Protein AF-A0A2M7A0E9-F1 (afdb_monomer)

pLDDT: mean 70.66, std 17.03, range [33.59, 92.5]

Structure (mmCIF, N/CA/C/O backbone):
data_AF-A0A2M7A0E9-F1
#
_entry.id   AF-A0A2M7A0E9-F1
#
loop_
_atom_site.group_PDB
_atom_site.id
_atom_site.type_symbol
_atom_site.label_atom_id
_atom_site.label_alt_id
_atom_site.label_comp_id
_atom_site.label_asym_id
_atom_site.label_entity_id
_atom_site.label_seq_id
_atom_site.pdbx_PDB_ins_code
_atom_site.Cartn_x
_atom_site.Cartn_y
_atom_site.Cartn_z
_atom_site.occupancy
_atom_site.B_iso_or_equiv
_atom_site.auth_seq_id
_atom_site.auth_comp_id
_atom_site.auth_asym_id
_atom_site.auth_atom_id
_atom_site.pdbx_PDB_model_num
ATOM 1 N N . MET A 1 1 ? 5.871 -17.214 -66.117 1.00 33.66 1 MET A N 1
ATOM 2 C CA . MET A 1 1 ? 7.329 -17.387 -65.934 1.00 33.66 1 MET A CA 1
ATOM 3 C C . MET A 1 1 ? 7.919 -16.112 -65.343 1.00 33.66 1 MET A C 1
ATOM 5 O O . MET A 1 1 ? 7.622 -15.050 -65.859 1.00 33.66 1 MET A O 1
ATOM 9 N N . ARG A 1 2 ? 8.756 -16.280 -64.307 1.00 33.59 2 ARG A N 1
ATOM 10 C CA . ARG A 1 2 ? 9.799 -15.378 -63.764 1.00 33.59 2 ARG A CA 1
ATOM 11 C C . ARG A 1 2 ? 9.440 -14.037 -63.075 1.00 33.59 2 ARG A C 1
ATOM 13 O O . ARG A 1 2 ? 9.057 -13.057 -63.688 1.00 33.59 2 ARG A O 1
ATOM 20 N N . LYS A 1 3 ? 9.717 -14.076 -61.762 1.00 42.78 3 LYS A N 1
ATOM 21 C CA . LYS A 1 3 ? 9.970 -13.046 -60.735 1.00 42.78 3 LYS A CA 1
ATOM 22 C C . LYS A 1 3 ? 10.901 -11.899 -61.182 1.00 42.78 3 LYS A C 1
ATOM 24 O O . LYS A 1 3 ? 11.814 -12.180 -61.949 1.00 42.78 3 LYS A O 1
ATOM 29 N N . ILE A 1 4 ? 10.786 -10.724 -60.540 1.00 44.22 4 ILE A N 1
ATOM 30 C CA . ILE A 1 4 ? 11.884 -10.001 -59.847 1.00 44.22 4 ILE A CA 1
ATOM 31 C C . ILE A 1 4 ? 11.293 -9.033 -58.796 1.00 44.22 4 ILE A C 1
ATOM 33 O O . ILE A 1 4 ? 10.352 -8.293 -59.054 1.00 44.22 4 ILE A O 1
ATOM 37 N N . PHE A 1 5 ? 11.867 -9.124 -57.596 1.00 45.91 5 PHE A N 1
ATOM 38 C CA . PHE A 1 5 ? 11.697 -8.328 -56.377 1.00 45.91 5 PHE A CA 1
ATOM 39 C C . PHE A 1 5 ? 12.471 -7.004 -56.490 1.00 45.91 5 PHE A C 1
ATOM 41 O O . PHE A 1 5 ? 13.639 -7.075 -56.856 1.00 45.91 5 PHE A O 1
ATOM 48 N N . ILE A 1 6 ? 11.923 -5.865 -56.041 1.00 41.81 6 ILE A N 1
ATOM 49 C CA . ILE A 1 6 ? 12.724 -4.807 -55.389 1.00 41.81 6 ILE A CA 1
ATOM 50 C C . ILE A 1 6 ? 11.934 -4.257 -54.195 1.00 41.81 6 ILE A C 1
ATOM 52 O O . ILE A 1 6 ? 10.905 -3.604 -54.335 1.00 41.81 6 ILE A O 1
ATOM 56 N N . ILE A 1 7 ? 12.452 -4.584 -53.014 1.00 45.59 7 ILE A N 1
ATOM 57 C CA . ILE A 1 7 ? 12.119 -4.043 -51.698 1.00 45.59 7 ILE A CA 1
ATOM 58 C C . ILE A 1 7 ? 12.626 -2.598 -51.653 1.00 45.59 7 ILE A C 1
ATOM 60 O O . ILE A 1 7 ? 13.833 -2.388 -51.757 1.00 45.59 7 ILE A O 1
ATOM 64 N N . PHE A 1 8 ? 11.747 -1.611 -51.457 1.00 40.38 8 PHE A N 1
ATOM 65 C CA . PHE A 1 8 ? 12.188 -0.304 -50.969 1.00 40.38 8 PHE A CA 1
ATOM 66 C C . PHE A 1 8 ? 12.124 -0.297 -49.446 1.00 40.38 8 PHE A C 1
ATOM 68 O O . PHE A 1 8 ? 11.067 -0.238 -48.821 1.00 40.38 8 PHE A O 1
ATOM 75 N N . VAL A 1 9 ? 13.323 -0.414 -48.885 1.00 43.12 9 VAL A N 1
ATOM 76 C CA . VAL A 1 9 ? 13.689 -0.184 -47.495 1.00 43.12 9 VAL A CA 1
ATOM 77 C C . VAL A 1 9 ? 13.305 1.250 -47.126 1.00 43.12 9 VAL A C 1
ATOM 79 O O . VAL A 1 9 ? 14.016 2.199 -47.442 1.00 43.12 9 VAL A O 1
ATOM 82 N N . GLY A 1 10 ? 12.168 1.411 -46.455 1.00 35.59 10 GLY A N 1
ATOM 83 C CA . GLY A 1 10 ? 11.858 2.606 -45.678 1.00 35.59 10 GLY A CA 1
ATOM 84 C C . GLY A 1 10 ? 12.491 2.471 -44.300 1.00 35.59 10 GLY A C 1
ATOM 85 O O . GLY A 1 10 ? 11.825 2.069 -43.351 1.00 35.59 10 GLY A O 1
ATOM 86 N N . LEU A 1 11 ? 13.792 2.750 -44.218 1.00 41.84 11 LEU A N 1
ATOM 87 C CA . LEU A 1 11 ? 14.553 2.883 -42.980 1.00 41.84 11 LEU A CA 1
ATOM 88 C C . LEU A 1 11 ? 13.992 4.083 -42.194 1.00 41.84 11 LEU A C 1
ATOM 90 O O . LEU A 1 11 ? 14.518 5.190 -42.280 1.00 41.84 11 LEU A O 1
ATOM 94 N N . PHE A 1 12 ? 12.905 3.887 -41.443 1.00 36.28 12 PHE A N 1
ATOM 95 C CA . PHE A 1 12 ? 12.538 4.811 -40.374 1.00 36.28 12 PHE A CA 1
ATOM 96 C C . PHE A 1 12 ? 13.572 4.643 -39.266 1.00 36.28 12 PHE A C 1
ATOM 98 O O . PHE A 1 12 ? 13.481 3.774 -38.401 1.00 36.28 12 PHE A O 1
ATOM 105 N N . ILE A 1 13 ? 14.609 5.468 -39.367 1.00 39.88 13 ILE A N 1
ATOM 106 C CA . ILE A 1 13 ? 15.542 5.781 -38.298 1.00 39.88 13 ILE A CA 1
ATOM 107 C C . ILE A 1 13 ? 14.679 6.226 -37.116 1.00 39.88 13 ILE A C 1
ATOM 109 O O . ILE A 1 13 ? 14.148 7.335 -37.107 1.00 39.88 13 ILE A O 1
ATOM 113 N N . PHE A 1 14 ? 14.497 5.335 -36.140 1.00 41.00 14 PHE A N 1
ATOM 114 C CA . PHE A 1 14 ? 14.022 5.701 -34.815 1.00 41.00 14 PHE A CA 1
ATOM 115 C C . PHE A 1 14 ? 15.073 6.642 -34.227 1.00 41.00 14 PHE A C 1
ATOM 117 O O . PHE A 1 14 ? 16.034 6.207 -33.593 1.00 41.00 14 PHE A O 1
ATOM 124 N N . ALA A 1 15 ? 14.924 7.940 -34.492 1.00 40.41 15 ALA A N 1
ATOM 125 C CA . ALA A 1 15 ? 15.556 8.971 -33.696 1.00 40.41 15 ALA A CA 1
ATOM 126 C C . ALA A 1 15 ? 15.172 8.669 -32.244 1.00 40.41 15 ALA A C 1
ATOM 128 O O . ALA A 1 15 ? 13.992 8.679 -31.898 1.00 40.41 15 ALA A O 1
ATOM 129 N N . GLY A 1 16 ? 16.156 8.273 -31.436 1.00 46.44 16 GLY A N 1
ATOM 130 C CA . GLY A 1 16 ? 15.936 7.880 -30.053 1.00 46.44 16 GLY A CA 1
ATOM 131 C C . GLY A 1 16 ? 15.344 9.055 -29.290 1.00 46.44 16 GLY A C 1
ATOM 132 O O . GLY A 1 16 ? 16.069 9.988 -28.944 1.00 46.44 16 GLY A O 1
ATOM 133 N N . CYS A 1 17 ? 14.031 9.023 -29.068 1.00 56.47 17 CYS A N 1
ATOM 134 C CA . CYS A 1 17 ? 13.356 9.976 -28.209 1.00 56.47 17 CYS A CA 1
ATOM 135 C C . CYS A 1 17 ? 13.933 9.822 -26.804 1.00 56.47 17 CYS A C 1
ATOM 137 O O . CYS A 1 17 ? 13.984 8.726 -26.243 1.00 56.47 17 CYS A O 1
ATOM 139 N N . ALA A 1 18 ? 14.421 10.933 -26.277 1.00 60.06 18 ALA A N 1
ATOM 140 C CA . ALA A 1 18 ? 14.854 11.032 -24.904 1.00 60.06 18 ALA A CA 1
ATOM 141 C C . ALA A 1 18 ? 13.595 11.056 -24.011 1.00 60.06 18 ALA A C 1
ATOM 143 O O . ALA A 1 18 ? 12.620 11.716 -24.383 1.00 60.06 18 ALA A O 1
ATOM 144 N N . GLY A 1 19 ? 13.589 10.314 -22.901 1.00 66.81 19 GLY A N 1
ATOM 145 C CA . GLY A 1 19 ? 12.474 10.304 -21.951 1.00 66.81 19 GLY A CA 1
ATOM 146 C C . GLY A 1 19 ? 12.530 9.182 -20.912 1.00 66.81 19 GLY A C 1
ATOM 147 O O . GLY A 1 19 ? 13.582 8.591 -20.685 1.00 66.81 19 GLY A O 1
ATOM 148 N N . THR A 1 20 ? 11.406 8.871 -20.261 1.00 69.56 20 THR A N 1
ATOM 149 C CA . THR A 1 20 ? 11.311 7.773 -19.274 1.00 69.56 20 THR A CA 1
ATOM 150 C C . THR A 1 20 ? 10.396 6.658 -19.760 1.00 69.56 20 THR A C 1
ATOM 152 O O . THR A 1 20 ? 9.253 6.894 -20.143 1.00 69.56 20 THR A O 1
ATOM 155 N N . TYR A 1 21 ? 10.881 5.424 -19.687 1.00 73.31 21 TYR A N 1
ATOM 156 C CA . TYR A 1 21 ? 10.138 4.223 -20.032 1.00 73.31 21 TYR A CA 1
ATOM 157 C C . TYR A 1 21 ? 9.727 3.466 -18.769 1.00 73.31 21 TYR A C 1
ATOM 159 O O . TYR A 1 21 ? 10.583 3.058 -17.986 1.00 73.31 21 TYR A O 1
ATOM 167 N N . ILE A 1 22 ? 8.422 3.258 -18.579 1.00 76.06 22 ILE A N 1
ATOM 168 C CA . ILE A 1 22 ? 7.879 2.451 -17.481 1.00 76.06 22 ILE A CA 1
ATOM 169 C C . ILE A 1 22 ? 7.021 1.339 -18.064 1.00 76.06 22 ILE A C 1
ATOM 171 O O . ILE A 1 22 ? 6.067 1.616 -18.789 1.00 76.06 22 ILE A O 1
ATOM 175 N N . LYS A 1 23 ? 7.336 0.084 -17.740 1.00 79.00 23 LYS A N 1
ATOM 176 C CA . LYS A 1 23 ? 6.532 -1.073 -18.159 1.00 79.00 23 LYS A CA 1
ATOM 177 C C . LYS A 1 23 ? 6.263 -2.020 -16.995 1.00 79.00 23 LYS A C 1
ATOM 179 O O . LYS A 1 23 ? 7.167 -2.214 -16.181 1.00 79.00 23 LYS A O 1
ATOM 184 N N . PRO A 1 24 ? 5.083 -2.658 -16.928 1.00 83.38 24 PRO A N 1
ATOM 185 C CA . PRO A 1 24 ? 4.909 -3.809 -16.057 1.00 83.38 24 PRO A CA 1
ATOM 186 C C . PRO A 1 24 ? 5.857 -4.933 -16.498 1.00 83.38 24 PRO A C 1
ATOM 188 O O . PRO A 1 24 ? 6.097 -5.131 -17.695 1.00 83.38 24 PRO A O 1
ATOM 191 N N . ILE A 1 25 ? 6.402 -5.666 -15.533 1.00 84.94 25 ILE A N 1
ATOM 192 C CA . ILE A 1 25 ? 7.197 -6.879 -15.762 1.00 84.94 25 ILE A CA 1
ATOM 193 C C . ILE A 1 25 ? 6.605 -8.036 -14.948 1.00 84.94 25 ILE A C 1
ATOM 195 O O . ILE A 1 25 ? 5.737 -7.825 -14.105 1.00 84.94 25 ILE A O 1
ATOM 199 N N . SER A 1 26 ? 7.022 -9.276 -15.211 1.00 89.31 26 SER A N 1
ATOM 200 C CA . SER A 1 26 ? 6.602 -10.409 -14.377 1.00 89.31 26 SER A CA 1
ATOM 201 C C . SER A 1 26 ? 7.333 -10.403 -13.029 1.00 89.31 26 SER A C 1
ATOM 203 O O . SER A 1 26 ? 8.468 -9.931 -12.934 1.00 89.31 26 SER A O 1
ATOM 205 N N . ALA A 1 27 ? 6.703 -10.970 -11.994 1.00 90.56 27 ALA A N 1
ATOM 206 C CA . ALA A 1 27 ? 7.317 -11.145 -10.673 1.00 90.56 27 ALA A CA 1
ATOM 207 C C . ALA A 1 27 ? 8.631 -11.942 -10.743 1.00 90.56 27 ALA A C 1
ATOM 209 O O . ALA A 1 27 ? 9.623 -11.555 -10.135 1.00 90.56 27 ALA A O 1
ATOM 210 N N . GLU A 1 28 ? 8.662 -12.998 -11.557 1.00 89.31 28 GLU A N 1
ATOM 211 C CA . GLU A 1 28 ? 9.869 -13.791 -11.814 1.00 89.31 28 GLU A CA 1
ATOM 212 C C . GLU A 1 28 ? 10.996 -12.941 -12.417 1.00 89.31 28 GLU A C 1
ATOM 214 O O . GLU A 1 28 ? 12.127 -12.960 -11.934 1.00 89.31 28 GLU A O 1
ATOM 219 N N . ARG A 1 29 ? 10.689 -12.126 -13.436 1.00 87.50 29 ARG A N 1
ATOM 220 C CA . ARG A 1 29 ? 11.676 -11.229 -14.052 1.00 87.50 29 ARG A CA 1
ATOM 221 C C . ARG A 1 29 ? 12.199 -10.197 -13.055 1.00 87.50 29 ARG A C 1
ATOM 223 O O . ARG A 1 29 ? 13.387 -9.903 -13.071 1.00 87.50 29 ARG A O 1
ATOM 230 N N . ALA A 1 30 ? 11.337 -9.677 -12.180 1.00 87.94 30 ALA A N 1
ATOM 231 C CA . ALA A 1 30 ? 11.741 -8.734 -11.143 1.00 87.94 30 ALA A CA 1
ATOM 232 C C . ALA A 1 30 ? 12.689 -9.362 -10.107 1.00 87.94 30 ALA A C 1
ATOM 234 O O . ALA A 1 30 ? 13.671 -8.736 -9.720 1.00 87.94 30 ALA A O 1
ATOM 235 N N . GLN A 1 31 ? 12.434 -10.608 -9.696 1.00 86.19 31 GLN A N 1
ATOM 236 C CA . GLN A 1 31 ? 13.308 -11.349 -8.778 1.00 86.19 31 GLN A CA 1
ATOM 237 C C . GLN A 1 31 ? 14.674 -11.657 -9.407 1.00 86.19 31 GLN A C 1
ATOM 239 O O . GLN A 1 31 ? 15.700 -11.575 -8.733 1.00 86.19 31 GLN A O 1
ATOM 244 N N . ASN A 1 32 ? 14.693 -11.961 -10.706 1.00 84.38 32 ASN A N 1
ATOM 245 C CA . ASN A 1 32 ? 15.908 -12.351 -11.422 1.00 84.38 32 ASN A CA 1
ATOM 246 C C . ASN A 1 32 ? 16.763 -11.173 -11.916 1.00 84.38 32 ASN A C 1
ATOM 248 O O . ASN A 1 32 ? 17.909 -11.371 -12.325 1.00 84.38 32 ASN A O 1
ATOM 252 N N . ALA A 1 33 ? 16.245 -9.946 -11.859 1.00 76.94 33 ALA A N 1
ATOM 253 C CA . ALA A 1 33 ? 16.929 -8.758 -12.370 1.00 76.94 33 ALA A CA 1
ATOM 254 C C . ALA A 1 33 ? 18.239 -8.417 -11.639 1.00 76.94 33 ALA A C 1
ATOM 256 O O . ALA A 1 33 ? 19.072 -7.697 -12.181 1.00 76.94 33 ALA A O 1
ATOM 257 N N . HIS A 1 34 ? 18.429 -8.928 -10.419 1.00 68.81 34 HIS A N 1
ATOM 258 C CA . HIS A 1 34 ? 19.646 -8.722 -9.626 1.00 68.81 34 HIS A CA 1
ATOM 259 C C . HIS A 1 34 ? 20.580 -9.939 -9.598 1.00 68.81 34 HIS A C 1
ATOM 261 O O . HIS A 1 34 ? 21.671 -9.854 -9.041 1.00 68.81 34 HIS A O 1
ATOM 267 N N . THR A 1 35 ? 20.156 -11.074 -10.157 1.00 72.00 35 THR A N 1
ATOM 268 C CA . THR A 1 35 ? 20.889 -12.351 -10.083 1.00 72.00 35 THR A CA 1
ATOM 269 C C . THR A 1 35 ? 21.399 -12.820 -11.437 1.00 72.00 35 THR A C 1
ATOM 271 O O . THR A 1 35 ? 22.351 -13.593 -11.502 1.00 72.00 35 THR A O 1
ATOM 274 N N . THR A 1 36 ? 20.785 -12.352 -12.519 1.00 60.94 36 THR A N 1
ATOM 275 C CA . THR A 1 36 ? 21.177 -12.674 -13.887 1.00 60.94 36 THR A CA 1
ATOM 276 C C . THR A 1 36 ? 21.583 -11.396 -14.605 1.00 60.94 36 THR A C 1
ATOM 278 O O . THR A 1 36 ? 21.030 -10.331 -14.327 1.00 60.94 36 THR A O 1
ATOM 281 N N . ASP A 1 37 ? 22.566 -11.497 -15.504 1.00 58.50 37 ASP A N 1
ATOM 282 C CA . ASP A 1 37 ? 23.019 -10.404 -16.373 1.00 58.50 37 ASP A CA 1
ATOM 283 C C . ASP A 1 37 ? 21.928 -10.121 -17.418 1.00 58.50 37 ASP A C 1
ATOM 285 O O . ASP A 1 37 ? 22.009 -10.468 -18.595 1.00 58.50 37 ASP A O 1
ATOM 289 N N . THR A 1 38 ? 20.794 -9.630 -16.929 1.00 61.12 38 THR A N 1
ATOM 290 C CA . THR A 1 38 ? 19.677 -9.206 -17.755 1.00 61.12 38 THR A CA 1
ATOM 291 C C . THR A 1 38 ? 20.022 -7.838 -18.319 1.00 61.12 38 THR A C 1
ATOM 293 O O . THR A 1 38 ? 20.456 -6.946 -17.594 1.00 61.12 38 THR A O 1
ATOM 296 N N . ASP A 1 39 ? 19.726 -7.610 -19.599 1.00 65.50 39 ASP A N 1
ATOM 297 C CA . ASP A 1 39 ? 19.801 -6.281 -20.231 1.00 65.50 39 ASP A CA 1
ATOM 298 C C . ASP A 1 39 ? 18.798 -5.259 -19.630 1.00 65.50 39 ASP A C 1
ATOM 300 O O . ASP A 1 39 ? 18.531 -4.184 -20.191 1.00 65.50 39 ASP A O 1
ATOM 304 N N . ASP A 1 40 ? 18.199 -5.571 -18.478 1.00 65.19 40 ASP A N 1
ATOM 305 C CA . ASP A 1 40 ? 17.266 -4.734 -17.746 1.00 65.19 40 ASP A CA 1
ATOM 306 C C . ASP A 1 40 ? 17.993 -3.636 -16.967 1.00 65.19 40 ASP A C 1
ATOM 308 O O . ASP A 1 40 ? 17.983 -3.561 -15.747 1.00 65.19 40 ASP A O 1
ATOM 312 N N . LYS A 1 41 ? 18.573 -2.691 -17.709 1.00 76.56 41 LYS A N 1
ATOM 313 C CA . LYS A 1 41 ? 19.039 -1.415 -17.153 1.00 76.56 41 LYS A CA 1
ATOM 314 C C . LYS A 1 41 ? 17.843 -0.625 -16.607 1.00 76.56 41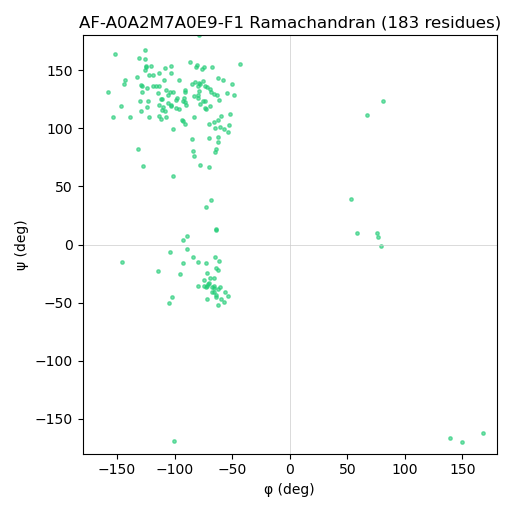 LYS A C 1
ATOM 316 O O . LYS A 1 41 ? 16.874 -0.429 -17.343 1.00 76.56 41 LYS A O 1
ATOM 321 N N . GLY A 1 42 ? 17.893 -0.154 -15.365 1.00 81.31 42 GLY A N 1
ATOM 322 C CA . GLY A 1 42 ? 16.836 0.665 -14.761 1.00 81.31 42 GLY A CA 1
ATOM 323 C C . GLY A 1 42 ? 16.545 0.297 -13.308 1.00 81.31 42 GLY A C 1
ATOM 324 O O . GLY A 1 42 ? 17.315 -0.416 -12.672 1.00 81.31 42 GLY A O 1
ATOM 325 N N . TYR A 1 43 ? 15.425 0.799 -12.797 1.00 85.50 43 TYR A N 1
ATOM 326 C CA . TYR A 1 43 ? 14.936 0.558 -11.444 1.00 85.50 43 TYR A CA 1
ATOM 327 C C . TYR A 1 43 ? 13.707 -0.339 -11.472 1.00 85.50 43 TYR A C 1
ATOM 329 O O . TYR A 1 43 ? 12.833 -0.171 -12.322 1.00 85.50 43 TYR A O 1
ATOM 337 N N . ILE A 1 44 ? 13.607 -1.247 -10.508 1.00 88.62 44 ILE A N 1
ATOM 338 C CA . ILE A 1 44 ? 12.385 -2.010 -10.273 1.00 88.62 44 ILE A CA 1
ATOM 339 C C . ILE A 1 44 ? 11.623 -1.348 -9.140 1.00 88.62 44 ILE A C 1
ATOM 341 O O . ILE A 1 44 ? 12.158 -1.139 -8.053 1.00 88.62 44 ILE A O 1
ATOM 345 N N . VAL A 1 45 ? 10.365 -1.030 -9.409 1.00 88.81 45 VAL A N 1
ATOM 346 C CA . VAL A 1 45 ? 9.429 -0.476 -8.431 1.00 88.81 45 VAL A CA 1
ATOM 347 C C . VAL A 1 45 ? 8.174 -1.334 -8.381 1.00 88.81 45 VAL A C 1
ATOM 349 O O . VAL A 1 45 ? 7.874 -2.067 -9.323 1.00 88.81 45 VAL A O 1
ATOM 352 N N . TYR A 1 46 ? 7.418 -1.232 -7.295 1.00 85.88 46 TYR A N 1
ATOM 353 C CA . TYR A 1 46 ? 6.222 -2.043 -7.074 1.00 85.88 46 TYR A CA 1
ATOM 354 C C . TYR A 1 46 ? 4.999 -1.158 -6.866 1.00 85.88 46 TYR A C 1
ATOM 356 O O . TYR A 1 46 ? 5.088 -0.085 -6.257 1.00 85.88 46 TYR A O 1
ATOM 364 N N . SER A 1 47 ? 3.838 -1.620 -7.339 1.00 82.75 47 SER A N 1
ATOM 365 C CA . SER A 1 47 ? 2.571 -1.034 -6.896 1.00 82.75 47 SER A CA 1
ATOM 366 C C . SER A 1 47 ? 2.456 -1.143 -5.372 1.00 82.75 47 SER A C 1
ATOM 368 O O . SER A 1 47 ? 2.842 -2.166 -4.811 1.00 82.75 47 SER A O 1
ATOM 370 N N . PRO A 1 48 ? 1.917 -0.134 -4.675 1.00 83.75 48 PRO A N 1
ATOM 371 C CA . PRO A 1 48 ? 1.690 -0.247 -3.247 1.00 83.75 48 PRO A CA 1
ATOM 372 C C . PRO A 1 48 ? 0.422 -1.048 -2.944 1.00 83.75 48 PRO A C 1
ATOM 374 O O . PRO A 1 48 ? -0.640 -0.817 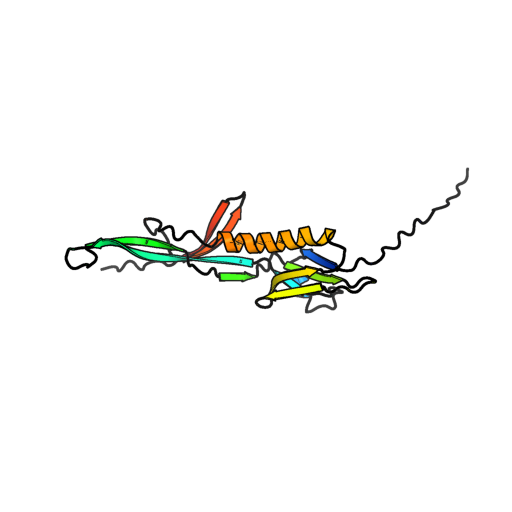-3.523 1.00 83.75 48 PRO A O 1
ATOM 377 N N . VAL A 1 49 ? 0.522 -1.933 -1.960 1.00 85.25 49 VAL A N 1
ATOM 378 C CA . VAL A 1 49 ? -0.606 -2.420 -1.169 1.00 85.25 49 VAL A CA 1
ATOM 379 C C . VAL A 1 49 ? -0.870 -1.403 -0.066 1.00 85.25 49 VAL A C 1
ATOM 381 O O . VAL A 1 49 ? 0.047 -1.043 0.675 1.00 85.25 49 VAL A O 1
ATOM 384 N N . VAL A 1 50 ? -2.119 -0.950 0.051 1.00 85.69 50 VAL A N 1
ATOM 385 C CA . VAL A 1 50 ? -2.530 -0.031 1.116 1.00 85.69 50 VAL A CA 1
ATOM 386 C C . VAL A 1 50 ? -3.205 -0.815 2.232 1.00 85.69 50 VAL A C 1
ATOM 388 O O . VAL A 1 50 ? -4.173 -1.540 1.994 1.00 85.69 50 VAL A O 1
ATOM 391 N N . ILE A 1 51 ? -2.686 -0.662 3.445 1.00 87.69 51 ILE A N 1
ATOM 392 C CA . ILE A 1 51 ? -3.188 -1.303 4.656 1.00 87.69 51 ILE A CA 1
ATOM 393 C C . ILE A 1 51 ? -3.631 -0.221 5.631 1.00 87.69 51 ILE A C 1
ATOM 395 O O . ILE A 1 51 ? -2.937 0.777 5.835 1.00 87.69 51 ILE A O 1
ATOM 399 N N . VAL A 1 52 ? -4.780 -0.438 6.256 1.00 86.62 52 VAL A N 1
ATOM 400 C CA . VAL A 1 52 ? -5.303 0.407 7.327 1.00 86.62 52 VAL A CA 1
ATOM 401 C C . VAL A 1 52 ? -5.589 -0.424 8.560 1.00 86.62 52 VAL A C 1
ATOM 403 O O . VAL A 1 52 ? -5.883 -1.617 8.478 1.00 86.62 52 VAL A O 1
ATOM 406 N N . GLU A 1 53 ? -5.523 0.225 9.711 1.00 87.56 53 GLU A N 1
ATOM 407 C CA . GLU A 1 53 ? -5.915 -0.378 10.974 1.00 87.56 53 GLU A CA 1
ATOM 408 C C . GLU A 1 53 ? -7.275 0.166 11.409 1.00 87.56 53 GLU A C 1
ATOM 410 O O . GLU A 1 53 ? -7.492 1.378 11.418 1.00 87.56 53 GLU A O 1
ATOM 415 N N . ILE A 1 54 ? -8.185 -0.731 11.781 1.00 86.62 54 ILE A N 1
ATOM 416 C CA . ILE A 1 54 ? -9.481 -0.395 12.370 1.00 86.62 54 ILE A CA 1
ATOM 417 C C . ILE A 1 54 ? -9.404 -0.660 13.868 1.00 86.62 54 ILE A C 1
ATOM 419 O O . ILE A 1 54 ? -9.168 -1.797 14.288 1.00 86.62 54 ILE A O 1
ATOM 423 N N . LYS A 1 55 ? -9.625 0.385 14.669 1.00 86.19 55 LYS A N 1
ATOM 424 C CA . LYS A 1 55 ? -9.606 0.338 16.139 1.00 86.19 55 LYS A CA 1
ATOM 425 C C . LYS A 1 55 ? -10.936 0.773 16.729 1.00 86.19 55 LYS A C 1
ATOM 427 O O . LYS A 1 55 ? -11.650 1.573 16.128 1.00 86.19 55 LYS A O 1
ATOM 432 N N . GLU A 1 56 ? -11.219 0.275 17.929 1.00 87.50 56 GLU A N 1
ATOM 433 C CA . GLU A 1 56 ? -12.262 0.839 18.783 1.00 87.50 56 GLU A CA 1
ATOM 434 C C . GLU A 1 56 ? -11.772 2.184 19.328 1.00 87.50 56 GLU A C 1
ATOM 436 O O . GLU A 1 56 ? -10.632 2.315 19.775 1.00 87.50 56 GLU A O 1
ATOM 441 N N . ASP A 1 57 ? -12.651 3.171 19.299 1.00 84.81 57 ASP A N 1
ATOM 442 C CA . ASP A 1 57 ? -12.507 4.449 19.973 1.00 84.81 57 ASP A CA 1
ATOM 443 C C . ASP A 1 57 ? -13.750 4.669 20.843 1.00 84.81 57 ASP A C 1
ATOM 445 O O . ASP A 1 57 ? -14.838 4.173 20.540 1.00 84.81 57 ASP A O 1
ATOM 449 N N . THR A 1 58 ? -13.601 5.382 21.954 1.00 85.00 58 THR A N 1
ATOM 450 C CA . THR A 1 58 ? -14.722 5.696 22.847 1.00 85.00 58 THR A CA 1
ATOM 451 C C . THR A 1 58 ? -15.015 7.177 22.764 1.00 85.00 58 THR A C 1
ATOM 453 O O . THR A 1 58 ? -14.208 8.016 23.159 1.00 85.00 58 THR A O 1
ATOM 456 N N . ILE A 1 59 ? -16.203 7.505 22.272 1.00 86.81 59 ILE A N 1
ATOM 457 C CA . ILE A 1 59 ? -16.681 8.881 22.203 1.00 86.81 59 ILE A CA 1
ATOM 458 C C . ILE A 1 59 ? -17.681 9.143 23.315 1.00 86.81 59 ILE A C 1
ATOM 460 O O . ILE A 1 59 ? -18.378 8.244 23.776 1.00 86.81 59 ILE A O 1
ATOM 464 N N . CYS A 1 60 ? -17.776 10.403 23.717 1.00 88.81 60 CYS A N 1
ATOM 465 C CA . CYS A 1 60 ? -18.772 10.834 24.675 1.00 88.81 60 CYS A CA 1
ATOM 466 C C . CYS A 1 60 ? -19.962 11.470 23.957 1.00 88.81 60 CYS A C 1
ATOM 468 O O . CYS A 1 60 ? -19.782 12.491 23.292 1.00 88.81 60 CYS A O 1
ATOM 470 N N . LEU A 1 61 ? -21.157 10.890 24.086 1.00 86.88 61 LEU A N 1
ATOM 471 C CA . LEU A 1 61 ? -22.382 11.466 23.519 1.00 86.88 61 LEU A CA 1
ATOM 472 C C . LEU A 1 61 ? -22.933 12.592 24.390 1.00 86.88 61 LEU A C 1
ATOM 474 O O . LEU A 1 61 ? -23.462 13.576 23.878 1.00 86.88 61 LEU A O 1
ATOM 478 N N . LYS A 1 62 ? -22.792 12.449 25.710 1.00 90.38 62 LYS A N 1
ATOM 479 C CA . LYS A 1 62 ? -23.339 13.379 26.692 1.00 90.38 62 LYS A CA 1
ATOM 480 C C . LYS A 1 62 ? -22.406 13.524 27.883 1.00 90.38 62 LYS A C 1
ATOM 482 O O . LYS A 1 62 ? -21.848 12.541 28.370 1.00 90.38 62 LYS A O 1
ATOM 487 N N . LYS A 1 63 ? -22.256 14.764 28.347 1.00 92.50 63 LYS A N 1
ATOM 488 C CA . LYS A 1 63 ? -21.544 15.094 29.582 1.00 92.50 63 LYS A CA 1
ATOM 489 C C . LYS A 1 63 ? -22.537 15.404 30.698 1.00 92.50 63 LYS A C 1
ATOM 491 O O . LYS A 1 63 ? -23.631 15.899 30.426 1.00 92.50 63 LYS A O 1
ATOM 496 N N . ASP A 1 64 ? -22.172 15.088 31.931 1.00 91.81 64 ASP A N 1
ATOM 497 C CA . ASP A 1 64 ? -22.911 15.515 33.118 1.00 91.81 64 ASP A CA 1
ATOM 498 C C . ASP A 1 64 ? -22.604 16.979 33.492 1.00 91.81 64 ASP A C 1
ATOM 500 O O . ASP A 1 64 ? -21.841 17.671 32.811 1.00 91.81 64 ASP A O 1
ATOM 504 N N . ALA A 1 65 ? -23.236 17.459 34.567 1.00 88.44 65 ALA A N 1
ATOM 505 C CA . ALA A 1 65 ? -23.061 18.820 35.077 1.00 88.44 65 ALA A CA 1
ATOM 506 C C . ALA A 1 65 ? -21.620 19.118 35.542 1.00 88.44 65 ALA A C 1
ATOM 508 O O . ALA A 1 65 ? -21.216 20.278 35.542 1.00 88.44 65 ALA A O 1
ATOM 509 N N . ASP A 1 66 ? -20.838 18.080 35.858 1.00 90.19 66 ASP A N 1
ATOM 510 C CA . ASP A 1 66 ? -19.432 18.169 36.266 1.00 90.19 66 ASP A CA 1
ATOM 511 C C . ASP A 1 66 ? -18.468 18.028 35.068 1.00 90.19 66 ASP A C 1
ATOM 513 O O . ASP A 1 66 ? -17.246 17.990 35.229 1.00 90.19 66 ASP A O 1
ATOM 517 N N . GLY A 1 67 ? -19.003 17.930 33.845 1.00 86.00 67 GLY A N 1
ATOM 518 C CA . GLY A 1 67 ? -18.238 17.797 32.608 1.00 86.00 67 GLY A CA 1
ATOM 519 C C . GLY A 1 67 ? -17.666 16.398 32.351 1.00 86.00 67 GLY A C 1
ATOM 520 O O . GLY A 1 67 ? -16.929 16.224 31.369 1.00 86.00 67 GLY A O 1
ATOM 521 N N . LYS A 1 68 ? -17.998 15.397 33.176 1.00 90.62 68 LYS A N 1
ATOM 522 C CA . LYS A 1 68 ? -17.605 13.996 32.971 1.00 90.62 68 LYS A CA 1
ATOM 523 C C . LYS A 1 68 ? -18.524 13.335 31.955 1.00 90.62 68 LYS A C 1
ATOM 525 O O . LYS A 1 68 ? -19.658 13.753 31.741 1.00 90.62 68 LYS A O 1
ATOM 530 N N . CYS A 1 69 ? -18.019 12.297 31.292 1.00 88.69 69 CYS A N 1
ATOM 531 C CA . CYS A 1 69 ? -18.819 11.580 30.314 1.00 88.69 69 CYS A CA 1
ATOM 532 C C . CYS A 1 69 ? -19.874 10.707 30.995 1.00 88.69 69 CYS A C 1
ATOM 534 O O . CYS A 1 69 ? -19.515 9.772 31.708 1.00 88.69 69 CYS A O 1
ATOM 536 N N . SER A 1 70 ? -21.151 10.994 30.748 1.00 89.69 70 SER A N 1
ATOM 537 C CA . SER A 1 70 ? -22.275 10.222 31.283 1.00 89.69 70 SER A CA 1
ATOM 538 C C . SER A 1 70 ? -22.774 9.154 30.312 1.00 89.69 70 SER A C 1
ATOM 540 O O . SER A 1 70 ? -23.297 8.133 30.746 1.00 89.69 70 SER A O 1
ATOM 542 N N . GLU A 1 71 ? -22.565 9.349 29.008 1.00 89.94 71 GLU A N 1
ATOM 543 C CA . GLU A 1 71 ? -23.000 8.410 27.968 1.00 89.94 71 GLU A CA 1
ATOM 544 C C . GLU A 1 71 ? -21.846 8.116 26.989 1.00 89.94 71 GLU A C 1
ATOM 546 O O . GLU A 1 71 ? -21.741 8.756 25.934 1.00 89.94 71 GLU A O 1
ATOM 551 N N . PRO A 1 72 ? -20.932 7.186 27.334 1.00 87.88 72 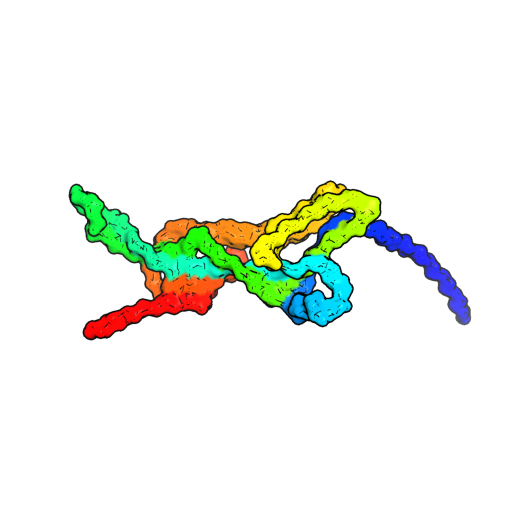PRO A N 1
ATOM 552 C CA . PRO A 1 72 ? -19.886 6.741 26.423 1.00 87.88 72 PRO A CA 1
ATOM 553 C C . PRO A 1 72 ? -20.454 5.806 25.346 1.00 87.88 72 PRO A C 1
ATOM 555 O O . PRO A 1 72 ? -21.274 4.932 25.626 1.00 87.88 72 PRO A O 1
ATOM 558 N N . LYS A 1 73 ? -19.971 5.951 24.111 1.00 86.00 73 LYS A N 1
ATOM 559 C CA . LYS A 1 73 ? -20.298 5.085 22.972 1.00 86.00 73 LYS A CA 1
ATOM 560 C C . LYS A 1 73 ? -19.020 4.602 22.301 1.00 86.00 73 LYS A C 1
ATOM 562 O O . LYS A 1 73 ? -18.144 5.404 21.982 1.00 86.00 73 LYS A O 1
ATOM 567 N N . ILE A 1 74 ? -18.942 3.295 22.062 1.00 84.94 74 ILE A N 1
ATOM 568 C CA . ILE A 1 74 ? -17.854 2.685 21.295 1.00 84.94 74 ILE A CA 1
ATOM 569 C C . ILE A 1 74 ? -18.135 2.890 19.806 1.00 84.94 74 ILE A C 1
ATOM 571 O O . ILE A 1 74 ? -19.222 2.578 19.312 1.00 84.94 74 ILE A O 1
ATOM 575 N N . VAL A 1 75 ? -17.148 3.417 19.096 1.00 84.94 75 VAL A N 1
ATOM 576 C CA . VAL A 1 75 ? -17.170 3.645 17.650 1.00 84.94 75 VAL A CA 1
ATOM 577 C C . VAL A 1 75 ? -15.905 3.086 17.023 1.00 84.94 75 VAL A C 1
ATOM 579 O O . VAL A 1 75 ? -14.907 2.882 17.711 1.00 84.94 75 VAL A O 1
ATOM 582 N N . CYS A 1 76 ? -15.922 2.853 15.717 1.00 80.56 76 CYS A N 1
ATOM 583 C CA . CYS A 1 76 ? -14.720 2.443 15.004 1.00 80.56 76 CYS A CA 1
ATOM 584 C C . CYS A 1 76 ? -14.033 3.640 14.366 1.00 80.56 76 CYS A C 1
ATOM 586 O O . CYS A 1 76 ? -14.686 4.523 13.805 1.00 80.56 76 CYS A O 1
ATOM 588 N N . LYS A 1 77 ? -12.703 3.626 14.413 1.00 81.06 77 LYS A N 1
ATOM 589 C CA . LYS A 1 77 ? -11.845 4.599 13.748 1.00 81.06 77 LYS A CA 1
ATOM 590 C C . LYS A 1 77 ? -10.862 3.876 12.836 1.00 81.06 77 LYS A C 1
ATOM 592 O O . LYS A 1 77 ? -10.235 2.895 13.237 1.00 81.06 77 LYS A O 1
ATOM 597 N N . ILE A 1 78 ? -10.720 4.392 11.620 1.00 80.38 78 ILE A N 1
ATOM 598 C CA . ILE A 1 78 ? -9.671 3.989 10.683 1.00 80.38 78 ILE A CA 1
ATOM 599 C C . ILE A 1 78 ? -8.407 4.799 10.999 1.00 80.38 78 ILE A C 1
ATOM 601 O O . ILE A 1 78 ? -8.480 5.995 11.290 1.00 80.38 78 ILE A O 1
ATOM 605 N N . SER A 1 79 ? -7.243 4.152 10.974 1.00 77.12 79 SER A N 1
ATOM 606 C CA . SER A 1 79 ? -5.946 4.799 11.180 1.00 77.12 79 SER A CA 1
ATOM 607 C C . SER A 1 79 ? -5.736 5.964 10.211 1.00 77.12 79 SER A C 1
ATOM 609 O O . SER A 1 79 ? -5.850 5.790 9.002 1.00 77.12 79 SER A O 1
ATOM 611 N N . GLU A 1 80 ? -5.338 7.122 10.736 1.00 74.62 80 GLU A N 1
ATOM 612 C CA . GLU A 1 80 ? -5.104 8.338 9.939 1.00 74.62 80 GLU A CA 1
ATOM 613 C C . GLU A 1 80 ? -3.929 8.199 8.962 1.00 74.62 80 GLU A C 1
ATOM 615 O O . GLU A 1 80 ? -3.908 8.834 7.909 1.00 74.62 80 GLU A O 1
ATOM 620 N N . LYS A 1 81 ? -2.946 7.360 9.308 1.00 80.56 81 LYS A N 1
ATOM 621 C CA . LYS A 1 81 ? -1.780 7.079 8.474 1.00 80.56 81 LYS A CA 1
ATOM 622 C C . LYS A 1 81 ? -1.848 5.636 7.970 1.00 80.56 81 LYS A C 1
ATOM 624 O O . LYS A 1 81 ? -1.623 4.727 8.770 1.00 80.56 81 LYS A O 1
ATOM 629 N N . PRO A 1 82 ? -2.134 5.405 6.677 1.00 83.12 82 PRO A N 1
ATOM 630 C CA . PRO A 1 82 ? -2.085 4.064 6.120 1.00 83.12 82 PRO A CA 1
ATOM 631 C C . PRO A 1 82 ? -0.650 3.534 6.072 1.00 83.12 82 PRO A C 1
ATOM 633 O O . PRO A 1 82 ? 0.318 4.289 5.937 1.00 83.12 82 PRO A O 1
ATOM 636 N N . ILE A 1 83 ? -0.529 2.214 6.140 1.00 86.19 83 ILE A N 1
ATOM 637 C CA . ILE A 1 83 ? 0.715 1.482 5.923 1.00 86.19 83 ILE A CA 1
ATOM 638 C C . ILE A 1 83 ? 0.788 1.124 4.436 1.00 86.19 83 ILE A C 1
ATOM 640 O O . ILE A 1 83 ? -0.176 0.615 3.863 1.00 86.19 83 ILE A O 1
ATOM 644 N N . LEU A 1 84 ? 1.932 1.392 3.809 1.00 87.06 84 LEU A N 1
ATOM 645 C CA . LEU A 1 84 ? 2.186 1.078 2.404 1.00 87.06 84 LEU A CA 1
ATOM 646 C C . LEU A 1 84 ? 3.240 -0.021 2.320 1.00 87.06 84 LEU A C 1
ATOM 648 O O . LEU A 1 84 ? 4.330 0.141 2.865 1.00 87.06 84 LEU A O 1
ATOM 652 N N . LEU A 1 85 ? 2.923 -1.109 1.623 1.00 89.31 85 LEU A N 1
ATOM 653 C CA . LEU A 1 85 ? 3.837 -2.229 1.381 1.00 89.31 85 LEU A CA 1
ATOM 654 C C . LEU A 1 85 ? 3.975 -2.500 -0.123 1.00 89.31 85 LEU A C 1
ATOM 656 O O . LEU A 1 85 ? 3.040 -2.205 -0.868 1.00 89.31 85 LEU A O 1
ATOM 660 N N . PRO A 1 86 ? 5.097 -3.066 -0.595 1.00 88.44 86 PRO A N 1
ATOM 661 C CA . PRO A 1 86 ? 5.243 -3.452 -1.995 1.00 88.44 86 PRO A CA 1
ATOM 662 C C . PRO A 1 86 ? 4.323 -4.627 -2.364 1.00 88.44 86 PRO A C 1
ATOM 664 O O . PRO A 1 86 ? 4.306 -5.657 -1.691 1.00 88.44 86 PRO A O 1
ATOM 667 N N . ASP A 1 87 ? 3.594 -4.502 -3.473 1.00 87.69 87 ASP A N 1
ATOM 668 C CA . ASP A 1 87 ? 2.916 -5.615 -4.142 1.00 87.69 87 ASP A CA 1
ATOM 669 C C . ASP A 1 87 ? 3.904 -6.316 -5.084 1.00 87.69 87 ASP A C 1
ATOM 671 O O . ASP A 1 87 ? 4.038 -5.959 -6.258 1.00 87.69 87 ASP A O 1
ATOM 675 N N . TYR A 1 88 ? 4.603 -7.334 -4.576 1.00 89.94 88 TYR A N 1
ATOM 676 C CA . TYR A 1 88 ? 5.575 -8.110 -5.358 1.00 89.94 88 TYR A CA 1
ATOM 677 C C . TYR A 1 88 ? 4.966 -8.839 -6.568 1.00 89.94 88 TYR A C 1
ATOM 679 O O . TYR A 1 88 ? 5.708 -9.266 -7.452 1.00 89.94 88 TYR A O 1
ATOM 687 N N . SER A 1 89 ? 3.635 -8.962 -6.646 1.00 88.81 89 SER A N 1
ATOM 688 C CA . SER A 1 89 ? 2.956 -9.525 -7.820 1.00 88.81 89 SER A CA 1
ATOM 689 C C . SER A 1 89 ? 2.820 -8.528 -8.978 1.00 88.81 89 SER A C 1
ATOM 691 O O . SER A 1 89 ? 2.559 -8.940 -10.109 1.00 88.81 89 SER A O 1
ATOM 693 N N . LYS A 1 90 ? 3.032 -7.228 -8.723 1.00 85.69 90 LYS A N 1
ATOM 694 C CA . LYS A 1 90 ? 2.886 -6.136 -9.700 1.00 85.69 90 LYS A CA 1
ATOM 695 C C . LYS A 1 90 ? 4.140 -5.251 -9.774 1.00 85.69 90 LYS A C 1
ATOM 697 O O . LYS A 1 90 ? 4.099 -4.084 -9.370 1.00 85.69 90 LYS A O 1
ATOM 702 N N . PRO A 1 91 ? 5.265 -5.783 -10.277 1.00 88.75 91 PRO A N 1
ATOM 703 C CA . PRO A 1 91 ?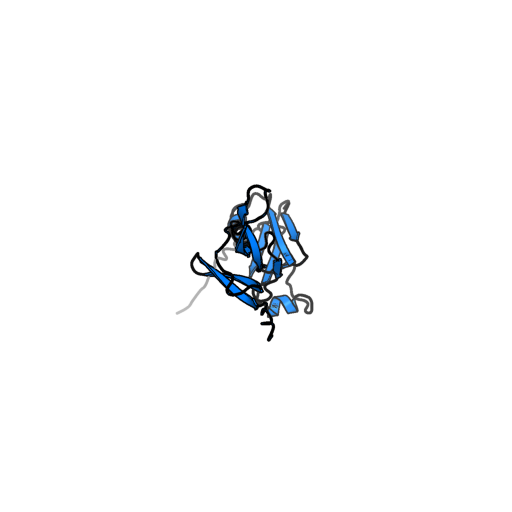 6.468 -4.995 -10.498 1.00 88.75 91 PRO A CA 1
ATOM 704 C C . PRO A 1 91 ? 6.429 -4.201 -11.808 1.00 88.75 91 PRO A C 1
ATOM 706 O O . PRO A 1 91 ? 5.834 -4.610 -12.810 1.00 88.75 91 PRO A O 1
ATOM 709 N N . PHE A 1 92 ? 7.159 -3.090 -11.815 1.00 84.88 92 PHE A N 1
ATOM 710 C CA . PHE A 1 92 ? 7.379 -2.227 -12.968 1.00 84.88 92 PHE A CA 1
ATOM 711 C C . PHE A 1 92 ? 8.872 -1.959 -13.137 1.00 84.88 92 PHE A C 1
ATOM 713 O O . PHE A 1 92 ? 9.571 -1.677 -12.166 1.00 84.88 92 PHE A O 1
ATOM 720 N N . LEU A 1 93 ? 9.353 -2.001 -14.379 1.00 85.19 93 LEU A N 1
ATOM 721 C CA . LEU A 1 93 ? 10.683 -1.521 -14.741 1.00 85.19 93 LEU A CA 1
ATOM 722 C C . LEU A 1 93 ? 10.586 -0.048 -15.132 1.00 85.19 93 LEU A C 1
ATOM 724 O O . LEU A 1 93 ? 9.869 0.275 -16.078 1.00 85.19 93 LEU A O 1
ATOM 728 N N . VAL A 1 94 ? 11.343 0.807 -14.452 1.00 81.44 94 VAL A N 1
ATOM 729 C CA . VAL A 1 94 ? 11.500 2.237 -14.730 1.00 81.44 94 VAL A CA 1
ATOM 730 C C . VAL A 1 94 ? 12.894 2.470 -15.297 1.00 81.44 94 VAL A C 1
ATOM 732 O O . VAL A 1 94 ? 13.900 2.288 -14.613 1.00 81.44 94 VAL A O 1
ATOM 735 N N . ARG A 1 95 ? 12.970 2.890 -16.554 1.00 80.12 95 ARG A N 1
ATOM 736 C CA . ARG A 1 95 ? 14.224 3.134 -17.264 1.00 80.12 95 ARG A CA 1
ATOM 737 C C . ARG A 1 95 ? 14.250 4.565 -17.799 1.00 80.12 95 ARG A C 1
ATOM 739 O O . ARG A 1 95 ? 13.432 4.881 -18.662 1.00 80.12 95 ARG A O 1
ATOM 746 N N . PRO A 1 96 ? 15.196 5.413 -17.370 1.00 74.56 96 PRO A N 1
ATOM 747 C CA . PRO A 1 96 ? 15.488 6.634 -18.102 1.00 74.56 96 PRO A CA 1
ATOM 748 C C . PRO A 1 96 ? 16.157 6.267 -19.434 1.00 74.56 96 PRO A C 1
ATOM 750 O O . PRO A 1 96 ? 17.062 5.433 -19.491 1.00 74.56 96 PRO A O 1
ATOM 753 N N . GLN A 1 97 ? 15.697 6.877 -20.515 1.00 71.94 97 GLN A N 1
ATOM 754 C CA . GLN A 1 97 ? 16.225 6.725 -21.860 1.00 71.94 97 GLN A CA 1
ATOM 755 C C . GLN A 1 97 ? 16.829 8.061 -22.292 1.00 71.94 97 GLN A C 1
ATOM 757 O O . GLN A 1 97 ? 16.119 9.037 -22.514 1.00 71.94 97 GLN A O 1
ATOM 762 N N . ALA A 1 98 ? 18.154 8.105 -22.414 1.00 61.50 98 ALA A N 1
ATOM 763 C CA . ALA A 1 98 ? 18.838 9.250 -23.000 1.00 61.50 98 ALA A CA 1
ATOM 764 C C . ALA A 1 98 ? 18.716 9.175 -24.530 1.00 61.50 98 ALA A C 1
ATOM 766 O O . ALA A 1 98 ? 19.125 8.189 -25.144 1.00 61.50 98 ALA A O 1
ATOM 767 N N . GLY A 1 99 ? 18.121 10.198 -25.137 1.00 61.03 99 GLY A N 1
ATOM 768 C CA . GLY A 1 99 ? 18.094 10.394 -26.587 1.00 61.03 99 GLY A CA 1
ATOM 769 C C . GLY A 1 99 ? 19.130 11.426 -27.033 1.00 61.03 99 GLY A C 1
ATOM 770 O O . GLY A 1 99 ? 19.960 11.865 -26.241 1.00 61.03 99 GLY A O 1
ATOM 771 N N . PHE A 1 100 ? 19.066 11.859 -28.294 1.00 52.78 100 PHE A N 1
ATOM 772 C CA .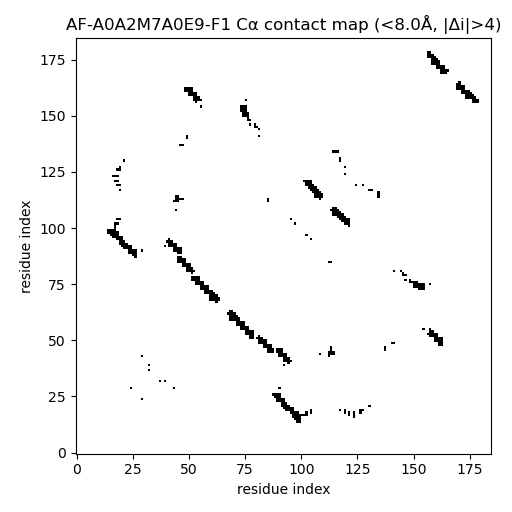 PHE A 1 100 ? 19.988 12.849 -28.889 1.00 52.78 100 PHE A CA 1
ATOM 773 C C . PHE A 1 100 ? 19.775 14.307 -28.397 1.00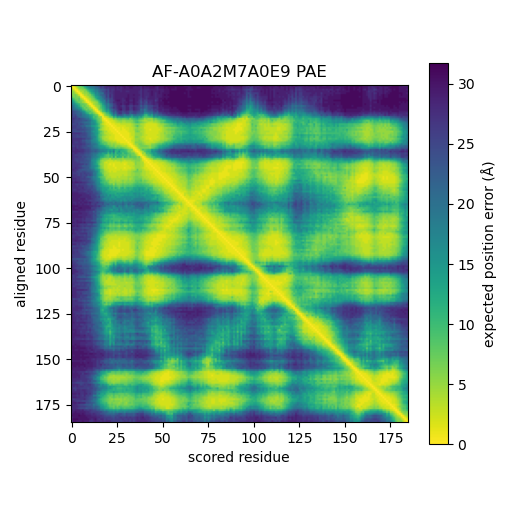 52.78 100 PHE A C 1
ATOM 775 O O . PHE A 1 100 ? 20.010 15.263 -29.132 1.00 52.78 100 PHE A O 1
ATOM 782 N N . GLY A 1 101 ? 19.358 14.504 -27.144 1.00 54.59 101 GLY A N 1
ATOM 783 C CA . GLY A 1 101 ? 19.148 15.813 -26.517 1.00 54.59 101 GLY A CA 1
ATOM 784 C C . GLY A 1 101 ? 19.357 15.761 -25.002 1.00 54.59 101 GLY A C 1
ATOM 785 O O . GLY A 1 101 ? 19.387 14.682 -24.412 1.00 54.59 101 GLY A O 1
ATOM 786 N N . LYS A 1 102 ? 19.521 16.925 -24.357 1.00 52.62 102 LYS A N 1
ATOM 787 C CA . LYS A 1 102 ? 19.620 17.013 -22.891 1.00 52.62 102 LYS A CA 1
ATOM 788 C C . LYS A 1 102 ? 18.285 16.595 -22.272 1.00 52.62 102 LYS A C 1
ATOM 790 O O . LYS A 1 102 ? 17.323 17.353 -22.317 1.00 52.62 102 LYS A O 1
ATOM 795 N N . THR A 1 103 ? 18.227 15.398 -21.705 1.00 57.34 103 THR A N 1
ATOM 796 C CA . THR A 1 103 ? 17.116 14.980 -20.847 1.00 57.34 103 THR A CA 1
ATOM 797 C C . THR A 1 103 ? 17.433 15.259 -19.396 1.00 57.34 103 THR A C 1
ATOM 799 O O . THR A 1 103 ? 18.203 14.523 -18.782 1.00 57.34 103 THR A O 1
ATOM 802 N N . ASP A 1 104 ? 16.769 16.267 -18.840 1.00 65.50 104 ASP A N 1
ATOM 803 C CA . ASP A 1 104 ? 16.625 16.419 -17.396 1.00 65.50 104 ASP A CA 1
ATOM 804 C C . ASP A 1 104 ? 15.449 15.540 -16.941 1.00 65.50 104 ASP A C 1
ATOM 806 O O . ASP A 1 104 ? 14.331 16.017 -16.722 1.00 65.50 104 ASP A O 1
ATOM 810 N N . VAL A 1 105 ? 15.697 14.228 -16.877 1.00 70.25 105 VAL A N 1
ATOM 811 C CA . VAL A 1 105 ? 14.767 13.251 -16.301 1.00 70.25 105 VAL A CA 1
ATOM 812 C C . VAL A 1 105 ? 15.081 13.099 -14.817 1.00 70.25 105 VAL A C 1
ATOM 814 O O . VAL A 1 105 ? 16.177 12.687 -14.438 1.00 70.25 105 VAL A O 1
ATOM 817 N N . GLU A 1 106 ? 14.103 13.408 -13.974 1.00 75.75 106 GLU A N 1
ATOM 818 C CA . GLU A 1 106 ? 14.171 13.236 -12.524 1.00 75.75 106 GLU A CA 1
ATOM 819 C C . GLU A 1 106 ? 13.233 12.096 -12.119 1.00 75.75 106 GLU A C 1
ATOM 821 O O . GLU A 1 106 ? 12.020 12.187 -12.310 1.00 75.75 106 GLU A O 1
ATOM 826 N N . ILE A 1 107 ? 13.788 11.030 -11.541 1.00 77.69 107 ILE A N 1
ATOM 827 C CA . ILE A 1 107 ? 13.030 9.899 -10.996 1.00 77.69 107 ILE A CA 1
ATOM 828 C C . ILE A 1 107 ? 13.229 9.894 -9.479 1.00 77.69 107 ILE A C 1
ATOM 830 O O . ILE A 1 107 ? 14.355 9.768 -9.003 1.00 77.69 107 ILE A O 1
ATOM 834 N N . SER A 1 108 ? 12.136 10.010 -8.727 1.00 82.00 108 SER A N 1
ATOM 835 C CA . SER A 1 108 ? 12.122 9.891 -7.267 1.00 82.00 108 SER A CA 1
ATOM 836 C C . SER A 1 108 ? 11.567 8.527 -6.870 1.00 82.00 108 SER A C 1
ATOM 838 O O . SER A 1 108 ? 10.417 8.197 -7.185 1.00 82.00 108 SER A O 1
ATOM 840 N N . ILE A 1 109 ? 12.390 7.743 -6.175 1.00 83.56 109 ILE A N 1
ATOM 841 C CA . ILE A 1 109 ? 12.002 6.471 -5.564 1.00 83.56 109 ILE A CA 1
ATOM 842 C C . ILE A 1 109 ? 12.030 6.663 -4.055 1.00 83.56 109 ILE A C 1
ATOM 844 O O . ILE A 1 109 ? 13.048 7.054 -3.485 1.00 83.56 109 ILE A O 1
ATOM 848 N N . VAL A 1 110 ? 10.911 6.362 -3.411 1.00 83.50 110 VAL A N 1
ATOM 849 C CA . VAL A 1 110 ? 10.746 6.445 -1.959 1.00 83.50 110 VAL A CA 1
ATOM 850 C C . VAL A 1 110 ? 10.669 5.049 -1.364 1.00 83.50 110 VAL A C 1
ATOM 852 O O . VAL A 1 110 ? 10.269 4.086 -2.025 1.00 83.50 110 VAL A O 1
ATOM 855 N N . ASP A 1 111 ? 11.101 4.934 -0.111 1.00 85.38 111 ASP A N 1
ATOM 856 C CA . ASP A 1 111 ? 11.145 3.678 0.645 1.00 85.38 111 ASP A CA 1
ATOM 857 C C . ASP A 1 111 ? 11.997 2.570 -0.024 1.00 85.38 111 ASP A C 1
ATOM 859 O O . ASP A 1 111 ? 11.977 1.423 0.406 1.00 85.38 111 ASP A O 1
ATOM 863 N N . GLY A 1 112 ? 12.762 2.906 -1.073 1.00 85.75 112 GLY A N 1
ATOM 864 C CA . GLY A 1 112 ? 13.593 1.982 -1.853 1.00 85.75 112 GLY A CA 1
ATOM 865 C C . GLY A 1 112 ? 12.845 1.143 -2.897 1.00 85.75 112 GLY A C 1
ATOM 866 O O . GLY A 1 112 ? 13.484 0.374 -3.608 1.00 85.75 112 GLY A O 1
ATOM 867 N N . TRP A 1 113 ? 11.519 1.274 -3.016 1.00 88.25 113 TRP A N 1
ATOM 868 C CA . TRP A 1 113 ? 10.705 0.388 -3.867 1.00 88.25 113 TRP A CA 1
ATOM 869 C C . TRP A 1 113 ? 9.499 1.055 -4.538 1.00 88.25 113 TRP A C 1
ATOM 871 O O . TRP A 1 113 ? 8.917 0.466 -5.452 1.00 88.25 113 TRP A O 1
ATOM 881 N N . ARG A 1 114 ? 9.083 2.250 -4.103 1.00 85.69 114 ARG A N 1
ATOM 882 C CA . ARG A 1 114 ? 7.883 2.925 -4.618 1.00 85.69 114 ARG A CA 1
ATOM 883 C C . ARG A 1 114 ? 8.269 4.102 -5.499 1.00 85.69 114 ARG A C 1
ATOM 885 O O . ARG A 1 114 ? 9.078 4.935 -5.103 1.00 85.69 114 ARG A O 1
ATOM 892 N N . LEU A 1 115 ? 7.635 4.207 -6.663 1.00 81.62 115 LEU A N 1
ATOM 893 C CA . LEU A 1 115 ? 7.753 5.389 -7.511 1.00 81.62 115 LEU A CA 1
ATOM 894 C C . LEU A 1 115 ? 6.926 6.542 -6.929 1.00 81.62 115 LEU A C 1
ATOM 896 O O . LEU A 1 115 ? 5.723 6.390 -6.725 1.00 81.62 115 LEU A O 1
ATOM 900 N N . ASP A 1 116 ? 7.572 7.675 -6.676 1.00 77.19 116 ASP A N 1
ATOM 901 C CA . ASP A 1 116 ? 6.940 8.871 -6.105 1.00 77.19 116 ASP A CA 1
ATOM 902 C C . ASP A 1 116 ? 6.716 9.952 -7.164 1.00 77.19 116 ASP A C 1
ATOM 904 O O . ASP A 1 116 ? 5.607 10.450 -7.349 1.00 77.19 116 ASP A O 1
ATOM 908 N N . LYS A 1 117 ? 7.766 10.270 -7.924 1.00 71.25 117 LYS A N 1
ATOM 909 C CA . LYS A 1 117 ? 7.739 11.338 -8.924 1.00 71.25 117 LYS A CA 1
ATOM 910 C C . LYS A 1 117 ? 8.548 10.942 -10.148 1.00 71.25 117 LYS A C 1
ATOM 912 O O . LYS A 1 117 ? 9.624 10.361 -10.027 1.00 71.25 117 LYS A O 1
ATOM 917 N N . VAL A 1 118 ? 8.038 11.317 -11.315 1.00 70.88 118 VAL A N 1
ATOM 918 C CA . VAL A 1 118 ? 8.790 11.329 -12.570 1.00 70.88 118 VAL A CA 1
ATOM 919 C C . VAL A 1 118 ? 8.595 12.699 -13.198 1.00 70.88 118 VAL A C 1
ATOM 921 O O . VAL A 1 118 ? 7.472 13.060 -13.551 1.00 70.88 118 VAL A O 1
ATOM 924 N N . THR A 1 119 ? 9.672 13.470 -13.299 1.00 69.38 119 THR A N 1
ATOM 925 C CA . THR A 1 119 ? 9.697 14.720 -14.060 1.00 69.38 119 THR A CA 1
ATOM 926 C C . THR A 1 119 ? 10.473 14.474 -15.338 1.00 69.38 119 THR A C 1
ATOM 928 O O . THR A 1 119 ? 11.610 14.013 -15.285 1.00 69.38 119 THR A O 1
ATOM 931 N N . ASP A 1 120 ? 9.886 14.829 -16.472 1.00 66.31 120 ASP A N 1
ATOM 932 C CA . ASP A 1 120 ? 10.584 14.884 -17.748 1.00 66.31 120 ASP A CA 1
ATOM 933 C C . ASP A 1 120 ? 10.452 16.310 -18.280 1.00 66.31 120 ASP A C 1
ATOM 935 O O . ASP A 1 120 ? 9.346 16.759 -18.583 1.00 66.31 120 ASP A O 1
ATOM 939 N N . LYS A 1 121 ? 11.560 17.057 -18.291 1.00 62.19 121 LYS A N 1
ATOM 940 C CA . LYS A 1 121 ? 11.597 18.423 -18.841 1.00 62.19 121 LYS A CA 1
ATOM 941 C C . LYS A 1 121 ? 11.933 18.449 -20.335 1.00 62.19 121 LYS A C 1
ATOM 943 O O . LYS A 1 121 ? 12.177 19.529 -20.867 1.00 62.19 121 LYS A O 1
ATOM 948 N N . SER A 1 122 ? 11.999 17.297 -21.003 1.00 52.47 122 SER A N 1
ATOM 949 C CA . SER A 1 122 ? 12.174 17.264 -22.454 1.00 52.47 122 SER A CA 1
ATOM 950 C C . SER A 1 122 ? 10.862 17.603 -23.168 1.00 52.47 122 SER A C 1
ATOM 952 O O . SER A 1 122 ? 9.776 17.317 -22.666 1.00 52.47 122 SER A O 1
ATOM 954 N N . ASP A 1 123 ? 10.950 18.180 -24.368 1.00 49.75 123 ASP A N 1
ATOM 955 C CA . ASP A 1 123 ? 9.806 18.565 -25.216 1.00 49.75 123 ASP A CA 1
ATOM 956 C C . ASP A 1 123 ? 8.938 17.369 -25.700 1.00 49.75 123 ASP A C 1
ATOM 958 O O . ASP A 1 123 ? 8.080 17.518 -26.568 1.00 49.75 123 ASP A O 1
ATOM 962 N N . ASN A 1 124 ? 9.118 16.170 -25.131 1.00 48.06 124 ASN A N 1
ATOM 963 C CA . ASN A 1 124 ? 8.391 14.939 -25.447 1.00 48.06 124 ASN A CA 1
ATOM 964 C C . ASN A 1 124 ? 7.300 14.641 -24.399 1.00 48.06 124 ASN A C 1
ATOM 966 O O . ASN A 1 124 ? 7.267 13.583 -23.768 1.00 48.06 124 ASN A O 1
ATOM 970 N N . THR A 1 125 ? 6.359 15.569 -24.228 1.00 49.19 125 THR A N 1
ATOM 971 C CA . THR A 1 125 ? 5.259 15.496 -23.244 1.00 49.19 125 THR A CA 1
ATOM 972 C C . THR A 1 125 ? 4.249 14.359 -23.475 1.00 49.19 125 THR A C 1
ATOM 974 O O . THR A 1 125 ? 3.462 14.056 -22.582 1.00 49.19 125 THR A O 1
ATOM 977 N N . ALA A 1 126 ? 4.282 13.668 -24.621 1.00 48.94 126 ALA A N 1
ATOM 978 C CA . ALA A 1 126 ? 3.287 12.651 -24.984 1.00 48.94 126 ALA A CA 1
ATOM 979 C C . ALA A 1 126 ? 3.372 11.333 -24.179 1.00 48.94 126 ALA A C 1
ATOM 981 O O . ALA A 1 126 ? 2.375 10.624 -24.057 1.00 48.94 126 ALA A O 1
ATOM 982 N N . VAL A 1 127 ? 4.535 10.984 -23.612 1.00 47.72 127 VAL A N 1
ATOM 983 C CA . VAL A 1 127 ? 4.714 9.728 -22.840 1.00 47.72 127 VAL A CA 1
ATOM 984 C C . VAL A 1 127 ? 4.474 9.938 -21.336 1.00 47.72 127 VAL A C 1
ATOM 986 O O . VAL A 1 127 ? 4.210 8.988 -20.593 1.00 47.72 127 VAL A O 1
ATOM 989 N N . LEU A 1 128 ? 4.477 11.196 -20.887 1.00 50.22 128 LEU A N 1
ATOM 990 C CA . LEU A 1 128 ? 4.347 11.564 -19.480 1.00 50.22 128 LEU A CA 1
ATOM 991 C C . LEU A 1 128 ? 2.940 11.284 -18.925 1.00 50.22 128 LEU A C 1
ATOM 993 O O . LEU A 1 128 ? 2.804 10.946 -17.751 1.00 50.22 128 LEU A O 1
ATOM 997 N N . ASP A 1 129 ? 1.901 11.327 -19.763 1.00 47.56 129 ASP A N 1
ATOM 998 C CA . ASP A 1 129 ? 0.506 11.149 -19.335 1.00 47.56 129 ASP A CA 1
ATOM 999 C C . ASP A 1 129 ? 0.200 9.745 -18.798 1.00 47.56 129 ASP A C 1
ATOM 1001 O O . ASP A 1 129 ? -0.542 9.600 -17.825 1.00 47.56 129 ASP A O 1
ATOM 1005 N N . SER A 1 130 ? 0.805 8.700 -19.369 1.00 49.06 130 SER A N 1
ATOM 1006 C CA . SER A 1 130 ? 0.598 7.317 -18.903 1.00 49.06 130 SER A CA 1
ATOM 1007 C C . SER A 1 130 ? 1.301 7.062 -17.565 1.00 49.06 130 SER A C 1
ATOM 1009 O O . SER A 1 130 ? 0.763 6.387 -16.686 1.00 49.06 130 SER A O 1
ATOM 1011 N N . VAL A 1 131 ? 2.482 7.660 -17.386 1.00 49.16 131 VAL A N 1
ATOM 1012 C CA . VAL A 1 131 ? 3.294 7.576 -16.163 1.00 49.16 131 VAL A CA 1
ATOM 1013 C C . VAL A 1 131 ? 2.660 8.377 -15.033 1.00 49.16 131 VAL A C 1
ATOM 1015 O O . VAL A 1 131 ? 2.481 7.866 -13.928 1.00 49.16 131 VAL A O 1
ATOM 1018 N N . ILE A 1 132 ? 2.241 9.608 -15.326 1.00 56.50 132 ILE A N 1
ATOM 1019 C CA . ILE A 1 132 ? 1.481 10.443 -14.402 1.00 56.50 132 ILE A CA 1
ATOM 1020 C C . ILE A 1 132 ? 0.172 9.754 -14.039 1.00 56.50 132 ILE A C 1
ATOM 1022 O O . ILE A 1 132 ? -0.229 9.848 -12.888 1.00 56.50 132 ILE A O 1
ATOM 1026 N N . LYS A 1 133 ? -0.490 9.037 -14.955 1.00 56.97 133 LYS A N 1
ATOM 1027 C CA . LYS A 1 133 ? -1.694 8.269 -14.623 1.00 56.97 133 LYS A CA 1
ATOM 1028 C C . LYS A 1 133 ? -1.395 7.140 -13.638 1.00 56.97 133 LYS A C 1
ATOM 1030 O O . LYS A 1 133 ? -2.114 7.046 -12.657 1.00 56.97 133 LYS A O 1
ATOM 1035 N N . ALA A 1 134 ? -0.324 6.368 -13.822 1.00 50.66 134 ALA A N 1
ATOM 1036 C CA . ALA A 1 134 ? 0.062 5.316 -12.875 1.00 50.66 134 ALA A CA 1
ATOM 1037 C C . ALA A 1 134 ? 0.447 5.884 -11.493 1.00 50.66 134 ALA A C 1
ATOM 1039 O O . ALA A 1 134 ? -0.015 5.393 -10.464 1.00 50.66 134 ALA A O 1
ATOM 1040 N N . VAL A 1 135 ? 1.227 6.971 -11.458 1.00 58.09 135 VAL A N 1
ATOM 1041 C CA . VAL A 1 135 ? 1.602 7.666 -10.212 1.00 58.09 135 VAL A CA 1
ATOM 1042 C C . VAL A 1 135 ? 0.388 8.332 -9.558 1.00 58.09 135 VAL A C 1
ATOM 1044 O O . VAL A 1 135 ? 0.221 8.254 -8.343 1.00 58.09 135 VAL A O 1
ATOM 1047 N N . LYS A 1 136 ? -0.505 8.957 -10.336 1.00 59.50 136 LYS A N 1
ATOM 1048 C CA . LYS A 1 136 ? -1.762 9.541 -9.845 1.00 59.50 136 LYS A CA 1
ATOM 1049 C C . LYS A 1 136 ? -2.726 8.475 -9.369 1.00 59.50 136 LYS A C 1
ATOM 1051 O O . LYS A 1 136 ? -3.402 8.736 -8.391 1.00 59.50 136 LYS A O 1
ATOM 1056 N N . GLU A 1 137 ? -2.792 7.312 -10.003 1.00 56.75 137 GLU A N 1
ATOM 1057 C CA . GLU A 1 137 ? -3.617 6.197 -9.548 1.00 56.75 137 GLU A CA 1
ATOM 1058 C C . GLU A 1 137 ? -3.115 5.757 -8.172 1.00 56.75 137 GLU A C 1
ATOM 1060 O O . GLU A 1 137 ? -3.858 5.869 -7.204 1.00 56.75 137 GLU A O 1
ATOM 1065 N N . VAL A 1 138 ? -1.814 5.489 -8.028 1.00 51.47 138 VAL A N 1
ATOM 1066 C CA . VAL A 1 138 ? -1.155 5.219 -6.736 1.00 51.47 138 VAL A CA 1
ATOM 1067 C C . VAL A 1 138 ? -1.402 6.315 -5.686 1.00 51.47 138 VAL A C 1
ATOM 1069 O O . VAL A 1 138 ? -1.724 6.020 -4.536 1.00 51.47 138 VAL A O 1
ATOM 1072 N N . THR A 1 139 ? -1.304 7.583 -6.078 1.00 53.25 139 THR A N 1
ATOM 1073 C CA . THR A 1 139 ? -1.512 8.738 -5.188 1.00 53.25 139 THR A CA 1
ATOM 1074 C C . THR A 1 139 ? -2.992 8.964 -4.857 1.00 53.25 139 THR A C 1
ATOM 1076 O O . THR A 1 139 ? -3.332 9.464 -3.790 1.00 53.25 139 THR A O 1
ATOM 1079 N N . SER A 1 140 ? -3.904 8.620 -5.764 1.00 55.53 140 SER A N 1
ATOM 1080 C CA . SER A 1 140 ? -5.351 8.713 -5.557 1.00 55.53 140 SER A CA 1
ATOM 1081 C C . SER A 1 140 ? -5.840 7.603 -4.642 1.00 55.53 140 SER A C 1
ATOM 1083 O O . SER A 1 140 ? -6.679 7.866 -3.785 1.00 55.53 140 SER A O 1
ATOM 1085 N N . LEU A 1 141 ? -5.241 6.410 -4.753 1.00 52.06 141 LEU A N 1
ATOM 1086 C CA . LEU A 1 141 ? -5.464 5.310 -3.831 1.00 52.06 141 LEU A CA 1
ATOM 1087 C C . LEU A 1 141 ? -5.122 5.783 -2.421 1.00 52.06 141 LEU A C 1
ATOM 1089 O O . LEU A 1 141 ? -5.971 5.682 -1.555 1.00 52.06 141 LEU A O 1
ATOM 1093 N N . THR A 1 142 ? -3.958 6.400 -2.194 1.00 49.75 142 THR A N 1
ATOM 1094 C CA . THR A 1 142 ? -3.566 6.889 -0.859 1.00 49.75 142 THR A CA 1
ATOM 1095 C C . THR A 1 142 ? -4.360 8.104 -0.370 1.00 49.75 142 THR A C 1
ATOM 1097 O O . THR A 1 142 ? -4.645 8.183 0.823 1.00 49.75 142 THR A O 1
ATOM 1100 N N . LYS A 1 143 ? -4.780 9.017 -1.257 1.00 52.25 143 LYS A N 1
ATOM 1101 C CA . LYS A 1 143 ? -5.652 10.156 -0.901 1.00 52.25 143 LYS A CA 1
ATOM 1102 C C . LYS A 1 143 ? -7.087 9.738 -0.564 1.00 52.25 143 LYS A C 1
ATOM 1104 O O . LYS A 1 143 ? -7.690 10.348 0.307 1.00 52.25 143 LYS A O 1
ATOM 1109 N N . GLY A 1 144 ? -7.621 8.692 -1.199 1.00 48.78 144 GLY A N 1
ATOM 1110 C CA . GLY A 1 144 ? -8.929 8.112 -0.859 1.00 48.78 144 GLY A CA 1
ATOM 1111 C C . GLY A 1 144 ? -8.931 7.316 0.452 1.00 48.78 144 GLY A C 1
ATOM 1112 O O . GLY A 1 144 ? -9.992 7.051 1.008 1.00 48.78 144 GLY A O 1
ATOM 1113 N N . VAL A 1 145 ? -7.742 6.961 0.959 1.00 50.44 145 VAL A N 1
ATOM 1114 C CA . VAL A 1 145 ? -7.534 6.259 2.241 1.00 50.44 145 VAL A CA 1
ATOM 1115 C C . VAL A 1 145 ? -7.380 7.222 3.414 1.00 50.44 145 VAL A C 1
ATOM 1117 O O . VAL A 1 145 ? -7.339 6.781 4.563 1.00 50.44 145 VAL A O 1
ATOM 1120 N N . GLN A 1 146 ? -7.364 8.538 3.175 1.00 45.69 146 GLN A N 1
ATOM 1121 C CA . GLN A 1 146 ? -7.846 9.459 4.200 1.00 45.69 146 GLN A CA 1
ATOM 1122 C C . GLN A 1 146 ? -9.327 9.163 4.371 1.00 45.69 146 GLN A C 1
ATOM 1124 O O . GLN A 1 146 ? -10.192 9.813 3.789 1.00 45.69 146 GLN A O 1
ATOM 1129 N N . ALA A 1 147 ? -9.587 8.095 5.126 1.00 41.66 147 ALA A N 1
ATOM 1130 C CA . ALA A 1 147 ? -10.894 7.753 5.592 1.00 41.66 147 ALA A CA 1
ATOM 1131 C C . ALA A 1 147 ? -11.443 9.047 6.175 1.00 41.66 147 ALA A C 1
ATOM 1133 O O . ALA A 1 147 ? -10.750 9.687 6.985 1.00 41.66 147 ALA A O 1
ATOM 1134 N N . PRO A 1 148 ? -12.647 9.467 5.767 1.00 43.88 148 PRO A N 1
ATOM 1135 C CA . PRO A 1 148 ? -13.334 10.433 6.587 1.00 43.88 148 PRO A CA 1
ATOM 1136 C C . PRO A 1 148 ? -13.295 9.859 8.010 1.00 43.88 148 PRO A C 1
ATOM 1138 O O . PRO A 1 148 ? -13.383 8.640 8.202 1.00 43.88 148 PRO A O 1
ATOM 1141 N N . SER A 1 149 ? -13.038 10.699 9.010 1.00 49.75 149 SER A N 1
ATOM 1142 C CA . SER A 1 149 ? -13.014 10.304 10.423 1.00 49.75 149 SER A CA 1
ATOM 1143 C C . SER A 1 149 ? -14.423 9.943 10.921 1.00 49.75 149 SER A C 1
ATOM 1145 O O . SER A 1 149 ? -14.817 10.261 12.044 1.00 49.75 149 SER A O 1
ATOM 1147 N N . ASP A 1 150 ? -15.191 9.292 10.053 1.00 53.12 150 ASP A N 1
ATOM 1148 C CA . ASP A 1 150 ? -16.552 8.868 10.209 1.00 53.12 150 ASP A CA 1
ATOM 1149 C C . ASP A 1 150 ? -16.528 7.751 11.231 1.00 53.12 150 ASP A C 1
ATOM 1151 O O . ASP A 1 150 ? -16.090 6.624 11.002 1.00 53.12 150 ASP A O 1
ATOM 1155 N N . LYS A 1 151 ? -16.946 8.136 12.426 1.00 62.50 151 LYS A N 1
ATOM 1156 C CA . LYS A 1 151 ? -17.152 7.258 13.560 1.00 62.50 151 LYS A CA 1
ATOM 1157 C C . LYS A 1 151 ? -18.295 6.317 13.199 1.00 62.50 151 LYS A C 1
ATOM 1159 O O . LYS A 1 151 ? -19.459 6.710 13.257 1.00 62.50 151 LYS A O 1
ATOM 1164 N N . ILE A 1 152 ? -17.961 5.093 12.804 1.00 62.34 152 ILE A N 1
ATOM 1165 C CA . ILE A 1 152 ? -18.953 4.056 12.501 1.00 62.34 152 ILE A CA 1
ATOM 1166 C C . ILE A 1 152 ? -19.447 3.469 13.827 1.00 62.34 152 ILE A C 1
ATOM 1168 O O . ILE A 1 152 ? -18.650 3.153 14.714 1.00 62.34 152 ILE A O 1
ATOM 1172 N N . GLU A 1 153 ? -20.763 3.353 13.982 1.00 54.38 153 GLU A N 1
ATOM 1173 C CA . GLU A 1 153 ? -21.393 2.794 15.177 1.00 54.38 153 GLU A CA 1
ATOM 1174 C C . GLU A 1 153 ? -21.228 1.269 15.244 1.00 54.38 153 GLU A C 1
ATOM 1176 O O . GLU A 1 153 ? -21.659 0.557 14.341 1.00 54.38 153 GLU A O 1
ATOM 1181 N N . GLY A 1 154 ? -20.639 0.783 16.345 1.00 58.81 154 GLY A N 1
ATOM 1182 C CA . GLY A 1 154 ? -20.430 -0.641 16.616 1.00 58.81 154 GLY A CA 1
ATOM 1183 C C . GLY A 1 154 ? -19.209 -1.236 15.904 1.00 58.81 154 GLY A C 1
ATOM 1184 O O . GLY A 1 154 ? -19.110 -1.212 14.680 1.00 58.81 154 GLY A O 1
ATOM 1185 N N . CYS A 1 155 ? -18.287 -1.834 16.669 1.00 68.31 155 CYS A N 1
ATOM 1186 C CA . CYS A 1 155 ? -17.137 -2.550 16.114 1.00 68.31 155 CYS A CA 1
ATOM 1187 C C . CYS A 1 155 ? -17.360 -4.053 16.147 1.00 68.31 155 CYS A C 1
ATOM 1189 O O . CYS A 1 155 ? -17.155 -4.706 17.163 1.00 68.31 155 CYS A O 1
ATOM 1191 N N . ALA A 1 156 ? -17.759 -4.613 15.004 1.00 63.09 156 ALA A N 1
ATOM 1192 C CA . ALA A 1 156 ? -17.859 -6.060 14.868 1.00 63.09 156 ALA A CA 1
ATOM 1193 C C . ALA A 1 156 ? -16.472 -6.727 14.815 1.00 63.09 156 ALA A C 1
ATOM 1195 O O . ALA A 1 156 ? -16.321 -7.839 15.313 1.00 63.09 156 ALA A O 1
ATOM 1196 N N . LYS A 1 157 ? -15.467 -6.083 14.190 1.00 79.62 157 LYS A N 1
ATOM 1197 C CA . LYS A 1 157 ? -14.113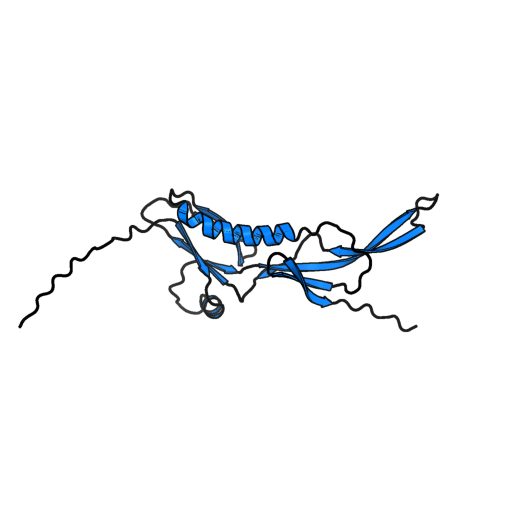 -6.641 13.992 1.00 79.62 157 LYS A CA 1
ATOM 1198 C C . LYS A 1 157 ? -13.047 -5.542 13.877 1.00 79.62 157 LYS A C 1
ATOM 1200 O O . LYS A 1 157 ? -12.982 -4.849 12.861 1.00 79.62 157 LYS A O 1
ATOM 1205 N N . THR A 1 158 ? -12.184 -5.403 14.880 1.00 87.38 158 THR A N 1
ATOM 1206 C CA . THR A 1 158 ? -10.964 -4.580 14.796 1.00 87.38 158 THR A CA 1
ATOM 1207 C C . THR A 1 158 ? -9.802 -5.374 14.215 1.00 87.38 158 THR A C 1
ATOM 1209 O O . THR A 1 158 ? -9.811 -6.606 14.234 1.00 87.38 158 THR A O 1
ATOM 1212 N N . GLY A 1 159 ? -8.809 -4.681 13.660 1.00 89.44 159 GLY A N 1
ATOM 1213 C CA . GLY A 1 159 ? -7.667 -5.345 13.042 1.00 89.44 159 GLY A CA 1
ATOM 1214 C C . GLY A 1 159 ? -7.037 -4.590 11.881 1.00 89.44 159 GLY A C 1
ATOM 1215 O O . GLY A 1 159 ? -7.369 -3.435 11.611 1.00 89.44 159 GLY A O 1
ATOM 1216 N N . LEU A 1 160 ? -6.136 -5.270 11.178 1.00 90.44 160 LEU A N 1
ATOM 1217 C CA . LEU A 1 160 ? -5.509 -4.803 9.947 1.00 90.44 160 LEU A CA 1
ATOM 1218 C C . LEU A 1 160 ? -6.310 -5.263 8.733 1.00 90.44 160 LEU A C 1
ATOM 1220 O O . LEU A 1 160 ? -6.650 -6.443 8.605 1.00 90.44 160 LEU A O 1
ATOM 1224 N N . TYR A 1 161 ? -6.549 -4.331 7.819 1.00 87.31 161 TYR A N 1
ATOM 1225 C CA . TYR A 1 161 ? -7.291 -4.552 6.587 1.00 87.31 161 TYR A CA 1
ATOM 1226 C C . TYR A 1 161 ? -6.488 -4.049 5.396 1.00 87.31 161 TYR A C 1
ATOM 1228 O O . TYR A 1 161 ? -5.932 -2.951 5.423 1.00 87.31 161 TYR A O 1
ATOM 1236 N N . ARG A 1 162 ? -6.462 -4.843 4.329 1.00 87.69 162 ARG A N 1
ATOM 1237 C CA . ARG A 1 162 ? -6.023 -4.414 3.005 1.00 87.69 162 ARG A CA 1
ATOM 1238 C C . ARG A 1 162 ? -7.174 -3.704 2.312 1.00 87.69 162 ARG A C 1
ATOM 1240 O O . ARG A 1 162 ? -8.313 -4.161 2.366 1.00 87.69 162 ARG A O 1
ATOM 1247 N N . LEU A 1 163 ? -6.852 -2.622 1.619 1.00 83.31 163 LEU A N 1
ATOM 1248 C CA . LEU A 1 163 ? -7.792 -1.927 0.756 1.00 83.31 163 LEU A CA 1
ATOM 1249 C C . LEU A 1 163 ? -7.682 -2.454 -0.665 1.00 83.31 163 LEU A C 1
ATOM 1251 O O . LEU A 1 163 ? -6.605 -2.428 -1.268 1.00 83.31 163 LEU A O 1
ATOM 1255 N N . GLU A 1 164 ? -8.805 -2.916 -1.198 1.00 81.44 164 GLU A N 1
ATOM 1256 C CA . GLU A 1 164 ? -8.922 -3.338 -2.587 1.00 81.44 164 GLU A CA 1
ATOM 1257 C C . GLU A 1 164 ? -9.904 -2.435 -3.325 1.00 81.44 164 GLU A C 1
ATOM 1259 O O . GLU A 1 164 ? -10.958 -2.072 -2.811 1.00 81.44 164 GLU A O 1
ATOM 1264 N N . TYR A 1 165 ? -9.530 -2.038 -4.537 1.00 71.94 165 TYR A N 1
ATOM 1265 C CA . TYR A 1 165 ?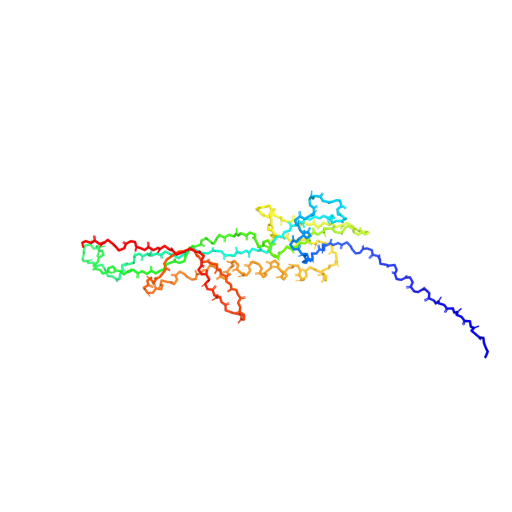 -10.342 -1.174 -5.379 1.00 71.94 165 TYR A CA 1
ATOM 1266 C C . TYR A 1 165 ? -10.901 -2.012 -6.519 1.00 71.94 165 TYR A C 1
ATOM 1268 O O . TYR A 1 165 ? -10.167 -2.438 -7.411 1.00 71.94 165 TYR A O 1
ATOM 1276 N N . SER A 1 166 ? -12.208 -2.247 -6.488 1.00 72.12 166 SER A N 1
ATOM 1277 C CA . SER A 1 166 ? -12.912 -3.036 -7.494 1.00 72.12 166 SER A CA 1
ATOM 1278 C C . SER A 1 166 ? -14.124 -2.257 -7.977 1.00 72.12 166 SER A C 1
ATOM 1280 O O . SER A 1 166 ? -14.970 -1.838 -7.188 1.00 72.12 166 SER A O 1
ATOM 1282 N N . LYS A 1 167 ? -14.208 -2.020 -9.293 1.00 72.25 167 LYS A N 1
ATOM 1283 C CA . LYS A 1 167 ? -15.366 -1.371 -9.941 1.00 72.25 167 LYS A CA 1
ATOM 1284 C C . LYS A 1 167 ? -15.759 -0.020 -9.309 1.00 72.25 167 LYS A C 1
ATOM 1286 O O . LYS A 1 167 ? -16.941 0.279 -9.160 1.00 72.25 167 LYS A O 1
ATOM 1291 N N . GLY A 1 168 ? -14.769 0.788 -8.923 1.00 66.75 168 GLY A N 1
ATOM 1292 C CA . GLY A 1 168 ? -14.989 2.108 -8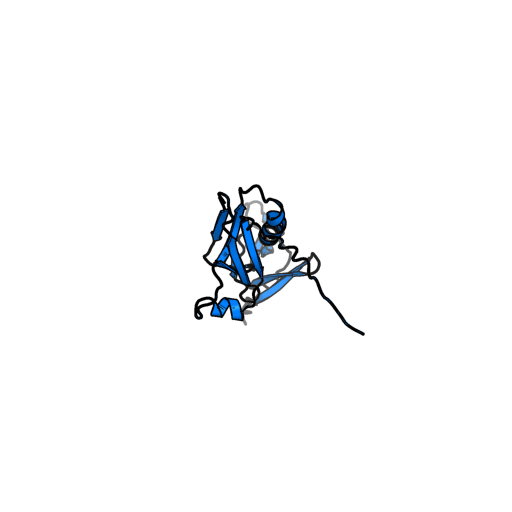.317 1.00 66.75 168 GLY A CA 1
ATOM 1293 C C . GLY A 1 168 ? -15.440 2.083 -6.852 1.00 66.75 168 GLY A C 1
ATOM 1294 O O . GLY A 1 168 ? -15.823 3.126 -6.329 1.00 66.75 168 GLY A O 1
ATOM 1295 N N . LYS A 1 169 ? -15.400 0.923 -6.185 1.00 68.88 169 LYS A N 1
ATOM 1296 C CA . LYS A 1 169 ? -15.668 0.775 -4.750 1.00 68.88 169 LYS A CA 1
ATOM 1297 C C . LYS A 1 169 ? -14.406 0.340 -4.010 1.00 68.88 169 LYS A C 1
ATOM 1299 O O . LYS A 1 169 ? -13.581 -0.382 -4.568 1.00 68.88 169 LYS A O 1
ATOM 1304 N N . ILE A 1 170 ? -14.289 0.793 -2.763 1.00 72.94 170 ILE A N 1
ATOM 1305 C CA . ILE A 1 170 ? -13.257 0.362 -1.818 1.00 72.94 170 ILE A CA 1
ATOM 1306 C C . ILE A 1 170 ? -13.819 -0.806 -1.013 1.00 72.94 170 ILE A C 1
ATOM 1308 O O . ILE A 1 170 ? -14.883 -0.685 -0.404 1.00 72.94 170 ILE A O 1
ATOM 1312 N N . GLU A 1 171 ? -13.094 -1.914 -0.998 1.00 81.62 171 GLU A N 1
ATOM 1313 C CA . GLU A 1 171 ? -13.396 -3.100 -0.206 1.00 81.62 171 GLU A CA 1
ATOM 1314 C C . GLU A 1 171 ? -12.322 -3.295 0.871 1.00 81.62 171 GLU A C 1
ATOM 1316 O O . GLU A 1 171 ? -11.124 -3.137 0.622 1.00 81.62 171 GLU A O 1
ATOM 1321 N N . LEU A 1 172 ? -12.770 -3.618 2.089 1.00 81.75 172 LEU A N 1
ATOM 1322 C CA . LEU A 1 172 ? -11.915 -3.934 3.232 1.00 81.75 172 LEU A CA 1
ATOM 1323 C C . LEU A 1 172 ? -11.693 -5.446 3.287 1.00 81.75 172 LEU A C 1
ATOM 1325 O O . LEU A 1 172 ? -12.587 -6.192 3.687 1.00 81.75 172 LEU A O 1
ATOM 1329 N N . VAL A 1 173 ? -10.496 -5.898 2.929 1.00 87.19 173 VAL A N 1
ATOM 1330 C CA . VAL A 1 173 ? -10.120 -7.312 3.016 1.00 87.19 173 VAL A CA 1
ATOM 1331 C C . VAL A 1 173 ? -9.365 -7.544 4.327 1.00 87.19 173 VAL A C 1
ATOM 1333 O O . VAL A 1 173 ? -8.302 -6.951 4.524 1.00 87.19 173 VAL A O 1
ATOM 1336 N N . PRO A 1 174 ? -9.886 -8.365 5.256 1.00 88.00 174 PRO A N 1
ATOM 1337 C CA . PRO A 1 174 ? -9.237 -8.587 6.543 1.00 88.00 174 PRO A CA 1
ATOM 1338 C C . PRO A 1 174 ? -7.895 -9.304 6.361 1.00 88.00 174 PRO A C 1
ATOM 1340 O O . PRO A 1 174 ? -7.827 -10.342 5.707 1.00 88.00 174 PRO A O 1
ATOM 1343 N N . LEU A 1 175 ? -6.836 -8.762 6.965 1.00 89.12 175 LEU A N 1
ATOM 1344 C CA . LEU A 1 175 ? -5.508 -9.386 7.019 1.00 89.12 175 LEU A CA 1
ATOM 1345 C C . LEU A 1 175 ? -5.247 -10.023 8.383 1.00 89.12 175 LEU A C 1
ATOM 1347 O O . LEU A 1 175 ? -4.757 -11.144 8.467 1.00 89.12 175 LEU A O 1
ATOM 1351 N N . LEU A 1 176 ? -5.578 -9.299 9.451 1.00 90.25 176 LEU A N 1
ATOM 1352 C CA . LEU A 1 176 ? -5.404 -9.748 10.827 1.00 90.25 176 LEU A CA 1
ATOM 1353 C C . LEU A 1 176 ? -6.530 -9.169 11.673 1.00 90.25 176 LEU A C 1
ATOM 1355 O O . LEU A 1 176 ? -6.634 -7.954 11.777 1.00 90.25 176 LEU A O 1
ATOM 1359 N N . ILE A 1 177 ? -7.353 -10.021 12.278 1.00 88.88 177 ILE A N 1
ATOM 1360 C CA . ILE A 1 177 ? -8.447 -9.596 13.157 1.00 88.88 177 ILE A CA 1
ATOM 1361 C C . ILE A 1 177 ? -8.021 -9.768 14.608 1.00 88.88 177 ILE A C 1
ATOM 1363 O O . ILE A 1 177 ? -7.533 -10.831 14.995 1.00 88.88 177 ILE A O 1
ATOM 1367 N N . TYR A 1 178 ? -8.221 -8.726 15.409 1.00 86.25 178 TYR A N 1
ATOM 1368 C CA . TYR A 1 178 ? -7.992 -8.780 16.844 1.00 86.25 178 TYR A CA 1
ATOM 1369 C C . TYR A 1 178 ? -9.230 -9.386 17.504 1.00 86.25 178 TYR A C 1
ATOM 1371 O O . TYR A 1 178 ? -10.299 -8.776 17.533 1.00 86.25 178 TYR A O 1
ATOM 1379 N N . TYR A 1 179 ? -9.103 -10.609 18.012 1.00 76.12 179 TYR A N 1
ATOM 1380 C CA . TYR A 1 179 ? -10.158 -11.215 18.814 1.00 76.12 179 TYR A CA 1
ATOM 1381 C C . TYR A 1 179 ? -10.074 -10.665 20.233 1.00 76.12 179 TYR A C 1
ATOM 1383 O O . TYR A 1 179 ? -9.022 -10.708 20.869 1.00 76.12 179 TYR A O 1
ATOM 1391 N N . LYS A 1 180 ? -11.192 -10.135 20.727 1.00 67.56 180 LYS A N 1
ATOM 1392 C CA . LYS A 1 180 ? -11.333 -9.788 22.139 1.00 67.56 180 LYS A CA 1
ATOM 1393 C C . LYS A 1 180 ? -11.465 -11.113 22.882 1.00 67.56 180 LYS A C 1
ATOM 1395 O O . LYS A 1 180 ? -12.407 -11.856 22.616 1.00 67.56 180 LYS A O 1
ATOM 1400 N N . GLU A 1 181 ? -10.516 -11.442 23.756 1.00 58.06 181 GLU A N 1
ATOM 1401 C CA . GLU A 1 181 ? -10.727 -12.547 24.687 1.00 58.06 181 GLU A CA 1
ATOM 1402 C C . GLU A 1 181 ? -11.959 -12.197 25.522 1.00 58.06 181 GLU A C 1
ATOM 1404 O O . GLU A 1 181 ? -11.965 -11.234 26.295 1.00 58.06 181 GLU A O 1
ATOM 1409 N N . GLU A 1 182 ? -13.045 -12.936 25.310 1.00 53.81 182 GLU A N 1
ATOM 1410 C CA . GLU A 1 182 ? -14.163 -12.906 26.233 1.00 53.81 182 GLU A CA 1
ATOM 1411 C C . GLU A 1 182 ? -13.620 -13.420 27.559 1.00 53.81 182 GLU A C 1
ATOM 1413 O O . GLU A 1 182 ? -13.308 -14.603 27.702 1.00 53.81 182 GLU A O 1
ATOM 1418 N N . ASN A 1 183 ? -13.448 -12.505 28.515 1.00 44.53 183 ASN A N 1
ATOM 1419 C CA . ASN A 1 183 ? -13.186 -12.851 29.900 1.00 44.53 183 ASN A CA 1
ATOM 1420 C C . ASN A 1 183 ? -14.301 -13.802 30.348 1.00 44.53 183 ASN A C 1
ATOM 1422 O O . ASN A 1 183 ? -15.390 -13.356 30.717 1.00 44.53 183 ASN A O 1
ATOM 1426 N N . LYS A 1 184 ? -14.030 -15.110 30.289 1.00 42.91 184 LYS A N 1
ATOM 1427 C CA . LYS A 1 184 ? -14.805 -16.132 30.982 1.00 42.91 184 LYS A CA 1
ATOM 1428 C C . LYS A 1 184 ? -14.661 -15.832 32.469 1.00 42.91 184 LYS A C 1
ATOM 1430 O O . LYS A 1 184 ? -13.664 -16.200 33.085 1.00 42.91 184 LYS A O 1
ATOM 1435 N N . LYS A 1 185 ? -15.612 -15.061 32.989 1.00 40.69 185 LYS A N 1
ATOM 1436 C CA . LYS A 1 185 ? -15.894 -14.982 34.419 1.00 40.69 185 LYS A CA 1
ATOM 1437 C C . LYS A 1 185 ? -16.569 -16.264 34.873 1.00 40.69 185 LYS A C 1
ATOM 1439 O O . LYS A 1 185 ? -17.406 -16.780 34.100 1.00 40.69 185 LYS A O 1
#

Solvent-accessible surface area (backbone atoms only — not comparable to full-atom values): 11397 Å² total; per-residue (Å²): 135,85,88,86,89,82,86,82,82,79,78,75,74,75,72,55,72,42,47,75,48,73,43,80,49,53,42,67,58,61,68,41,58,85,78,45,98,56,92,72,72,64,46,70,29,28,47,73,42,45,31,40,41,36,38,82,41,79,44,67,80,38,62,45,98,85,68,46,72,71,38,74,42,63,21,28,42,71,40,82,71,64,47,76,43,75,30,67,80,44,27,27,42,43,24,82,40,84,23,95,55,88,60,61,67,46,79,42,67,43,98,83,37,31,74,71,46,78,45,70,75,41,97,60,65,83,63,49,59,63,52,50,45,54,42,46,48,58,50,47,55,56,58,66,52,55,57,72,91,63,66,42,80,61,71,91,73,35,29,38,27,36,61,42,83,56,96,94,39,84,41,82,43,82,74,44,73,60,77,77,79,76,80,84,122

Sequence (185 aa):
MRKIFIIFVGLFIFAGCAGTYIKPISAERAQNAHTTDTDDKGYIVYSPVVIVEIKEDTICLKKDADGKCSEPKIVCKISEKPILLPDYSKPFLVRPQAGFGKTDVEISIVDGWRLDKVTDKSDNTAVLDSVIKAVKEVTSLTKGVQAPSDKIEGCAKTGLYRLEYSKGKIELVPLLIYYKEENKK

Nearest PDB structures (foldseek):
  5j36-assembly1_E  TM=1.243E-01  e=1.346E+00  Beak and feather disease virus
  6xp5-assembly1_R  TM=1.458E-01  e=1.981E+00  Thermochaetoides thermophila DSM 1495
  8tan-assembly1_B  TM=2.041E-01  e=9.844E+00  Homo sapiens

Radius of gyration: 26.02 Å; Cα contacts (8 Å, |Δi|>4): 310; chains: 1; bounding box: 46×36×102 Å

Foldseek 3Di:
DDDDDDDDDPPPPPQFDFFKDKDWDALVCVVCVVPDPDPLPAAKAAQKWKKKWKDWDKDAPDADPVRHRPDIFIFIFIDQDIDIDGPSRTMMGMDGTGGPDDWPWDWDDPPRHHTADTDTPDPPCPVVVVVVVSNVVSVVVRVPSSPPRPGHGDDPWTAMWTWDADPNDTDTHHDDTDDDPPPPD

Secondary structure (DSSP, 8-state):
------------------EEEEEE--HHHHHHTTTS--S--SEEEEEEEEEEEEEEEEEEEEE-TTS-EEEEEEEEEE-SS-EEEEEEEEEEEEEEE--SS---EEEEEETTTEEEEEEE-SS-TTTHHHHHHHHHHHHHHHHHTS-----EE--S-EEEEEEEEETTEEEEEEEEEE-------

Mean predicted aligned error: 13.71 Å